Protein 2R53 (pdb70)

Radius of gyration: 20.69 Å; Cα contacts (8 Å, |Δi|>4): 463; chains: 2; bounding box: 66×48×35 Å

CATH classification: 2.10.90.10

Sequence (214 aa):
KRLKACRKHELYVSFQDLGWQDWIIAPKGYAANYCDGECSFPLNAHMNATNHAIVQTLVHLMNPEYVPKPCCAPTKLNAISVLYFDDNSNVILKKYRNMVVRACGCHKRLKACRKHELYVSFQDLGWQDWIIAPKGYAANYCDGECSFPLNAHMNATNHAIVQTLVHLMNPEYVPKPCCAPTKLNAISVLYFDDNSNVILKKYRNMVVRACGCH

B-factor: mean 64.09, std 13.89, range [38.44, 110.42]

Nearest PDB structures (foldseek):
  2r53-assembly1_A  TM=1.009E+00  e=1.152E-20  Homo sapiens
  2r52-assembly1_B  TM=9.085E-01  e=1.179E-17  Homo sapiens
  1lx5-assembly1_A-2  TM=9.107E-01  e=3.473E-16  Homo sapiens
  1m4u-assembly1_L-2  TM=8.463E-01  e=4.844E-16  Homo sapiens
  3qb4-assembly3_C  TM=9.024E-01  e=9.126E-13  Homo sapiens

GO terms:
  GO:0005125 cytokine activity (F, IDA)
  GO:0032991 protein-containing complex (C, IDA)
  GO:0030509 BMP signaling pathway (P, IDA)
  GO:0006879 intracellular iron ion homeostasis (P, IDA)
  GO:0043117 positive regulation of vascular permeability (P, IDA)
  GO:2000048 negative regulation of cell-cell adhesion mediated by cadherin (P, IDA)
  GO:1902533 positive regulation of intracellular signal transduction (P, IDA)
  GO:1903392 negative regulation of adherens junction organization (P, IDA)
  GO:0010628 positive regulation of gene expression (P, IMP)
  GO:0070700 BMP receptor binding (F, IDA)
  GO:0046982 protein heterodimerization activity (F, IDA)
  GO:0005576 extracellular region (C, IMP)
  GO:0060586 multicellular organismal-level iron ion homeostasis (P, IMP)
  GO:0001501 skeletal system development (P, TAS)
  GO:0003323 type B pancreatic cell development (P, IDA)
  GO:0045669 positive regulation of osteoblast differentiation (P, IDA)
  GO:0030501 positive regulation of bone mineralization (P, IDA)
  GO:0060348 bone development (P, IDA)
  GO:0060391 positive regulation of SMAD protein signal transduction (P, IDA)
  GO:0050679 positive regulation of epithelial cell proliferation (P, IDA)

InterPro domains:
  IPR001111 TGF-beta, propeptide [PF00688] (63-362)
  IPR001839 Transforming growth factor-beta, C-terminal [PF00019] (412-512)
  IPR001839 Transforming growth factor-beta, C-terminal [PS51362] (394-513)
  IPR001839 Transforming growth factor-beta, C-terminal [SM00204] (412-513)
  IPR015615 Transforming growth factor-beta-like [PTHR11848] (32-513)
  IPR017948 Transforming growth factor beta, conserved site [PS00250] (430-445)
  IPR029034 Cystine-knot cytokine [G3DSA:2.10.90.10] (400-513)
  IPR029034 Cystine-knot cytokine [SSF57501] (405-512)

Solvent-accessible surface area: 12880 Å² total; per-residue (Å²): 191,234,132,120,44,25,85,68,40,133,35,143,8,33,5,119,85,30,57,80,114,134,97,15,54,43,60,135,5,14,46,2,9,27,14,58,28,94,4,54,90,127,41,68,30,168,141,81,9,24,36,2,0,42,12,9,4,41,18,27,113,97,70,72,158,167,1,45,80,10,31,14,0,23,62,106,44,59,34,30,60,2,63,25,84,48,142,111,82,74,90,58,125,84,135,51,175,59,15,21,0,132,36,12,2,9,39,100,86,147,132,17,14,116,69,45,164,25,136,8,18,8,128,111,20,41,73,78,116,98,9,52,43,51,128,9,22,53,2,7,18,12,55,28,66,5,32,88,72,39,52,82,164,22,121,27,41,60,3,0,74,19,11,1,65,14,28,110,92,66,86,145,155,3,44,77,9,23,16,1,19,60,133,47,71,39,29,58,6,55,31,87,37,156,119,86,81,90,49,123,79,153,72,156,53,12,18,0,117,34,12,0,4,47

Secondary structure (DSSP, 8-state):
--SSBSEEE--EEEGGGTT-TTTEEE-SEEE--EEE-B--SS--TTTTS-HHHHHHHHHHHH-TTTSPPP-EEEEEEEEEEEEEE-TT--EEEEEEEEEEEEEEEE-/--SSBSEEE--EEEHHHHT-TTTEEE-SEEE--EEESB--SS--GGG---HHHHHHHHHHHH-TTTSPPP-EEEEEEEEEEEEEE-TTS-EEEEEEEEEEEEEEEE-

Structure (mmCIF, N/CA/C/O backbone):
data_2R53
#
_entry.id   2R53
#
_cell.length_a   99.780
_cell.length_b   99.780
_cell.length_c   86.760
_cell.angle_alpha   90.00
_cell.angle_beta   90.00
_cell.angle_gamma   120.00
#
_symmetry.space_group_name_H-M   'P 31 2 1'
#
loop_
_entity.id
_entity.type
_entity.pdbx_description
1 polymer 'Bone morphogenetic protein 6'
2 non-polymer (4S)-2-METHYL-2,4-PENTANEDIOL
3 water water
#
loop_
_atom_site.group_PDB
_atom_site.id
_atom_site.type_symbol
_atom_site.label_atom_id
_atom_site.label_alt_id
_atom_site.label_comp_id
_atom_site.label_asym_id
_atom_site.label_entity_id
_atom_site.label_seq_id
_atom_site.pdbx_PDB_ins_code
_atom_site.Cartn_x
_atom_site.Cartn_y
_atom_site.Cartn_z
_atom_site.occupancy
_atom_site.B_iso_or_equiv
_atom_site.auth_seq_id
_atom_site.auth_comp_id
_atom_site.auth_asym_id
_atom_site.auth_atom_id
_atom_site.pdbx_PDB_model_num
ATOM 1 N N . LYS A 1 10 ? 169.438 -29.019 7.338 1.00 107.77 26 LYS A N 1
ATOM 2 C CA . LYS A 1 10 ? 170.447 -29.135 6.256 1.00 107.53 26 LYS A CA 1
ATOM 3 C C . LYS A 1 10 ? 170.788 -30.614 6.069 1.00 107.14 26 LYS A C 1
ATOM 4 O O . LYS A 1 10 ? 170.698 -31.415 7.002 1.00 107.89 26 LYS A O 1
ATOM 10 N N . ARG A 1 11 ? 171.167 -30.976 4.853 1.00 105.80 27 ARG A N 1
ATOM 11 C CA . ARG A 1 11 ? 171.418 -32.372 4.528 1.00 103.99 27 ARG A CA 1
ATOM 12 C C . ARG A 1 11 ? 172.636 -33.064 5.134 1.00 101.94 27 ARG A C 1
ATOM 13 O O . ARG A 1 11 ? 172.516 -34.088 5.817 1.00 102.07 27 ARG A O 1
ATOM 21 N N . LEU A 1 12 ? 173.815 -32.511 4.889 1.00 99.21 28 LEU A N 1
ATOM 22 C CA . LEU A 1 12 ? 175.026 -33.170 5.360 1.00 95.81 28 LEU A CA 1
ATOM 23 C C . LEU A 1 12 ? 175.776 -32.518 6.540 1.00 92.83 28 LEU A C 1
ATOM 24 O O . LEU A 1 12 ? 176.885 -32.932 6.888 1.00 92.93 28 LEU A O 1
ATOM 29 N N . LYS A 1 13 ? 175.146 -31.538 7.183 1.00 88.77 29 LYS A N 1
ATOM 30 C CA . LYS A 1 13 ? 175.737 -30.827 8.319 1.00 83.77 29 LYS A CA 1
ATOM 31 C C . LYS A 1 13 ? 175.127 -31.356 9.617 1.00 79.70 29 LYS A C 1
ATOM 32 O O . LYS A 1 13 ? 175.509 -30.977 10.733 1.00 78.01 29 LYS A O 1
ATOM 38 N N . ALA A 1 14 ? 174.157 -32.238 9.431 1.00 75.44 30 ALA A N 1
ATOM 39 C CA . ALA A 1 14 ? 173.457 -32.848 10.527 1.00 71.94 30 ALA A CA 1
ATOM 40 C C . ALA A 1 14 ? 174.233 -34.081 10.920 1.00 68.91 30 ALA A C 1
ATOM 41 O O . ALA A 1 14 ? 175.149 -34.511 10.220 1.00 68.77 30 ALA A O 1
ATOM 43 N N . CYS A 1 15 ? 173.842 -34.623 12.063 1.00 65.32 31 CYS A N 1
ATOM 44 C CA . CYS A 1 15 ? 174.430 -35.813 12.656 1.00 62.52 31 CYS A CA 1
ATOM 45 C C . CYS A 1 15 ? 174.509 -36.970 11.673 1.00 62.33 31 CYS A C 1
ATOM 46 O O . CYS A 1 15 ? 173.487 -37.482 11.216 1.00 62.66 31 CYS A O 1
ATOM 49 N N . ARG A 1 16 ? 175.730 -37.392 11.354 1.00 61.83 32 ARG A N 1
ATOM 50 C CA . ARG A 1 16 ? 175.926 -38.510 10.431 1.00 60.58 32 ARG A CA 1
ATOM 51 C C . ARG A 1 16 ? 177.274 -39.184 10.657 1.00 59.05 32 ARG A C 1
ATOM 52 O O . ARG A 1 16 ? 178.117 -38.687 11.405 1.00 55.60 32 ARG A O 1
ATOM 60 N N . LYS A 1 17 ? 177.456 -40.319 9.992 1.00 59.45 33 LYS A N 1
ATOM 61 C CA . LYS A 1 17 ? 178.691 -41.087 10.058 1.00 61.40 33 LYS A CA 1
ATOM 62 C C . LYS A 1 17 ? 179.724 -40.464 9.125 1.00 61.67 33 LYS A C 1
ATOM 63 O O . LYS A 1 17 ? 179.383 -40.027 8.026 1.00 62.75 33 LYS A O 1
ATOM 69 N N . HIS A 1 18 ? 180.975 -40.414 9.575 1.00 61.88 34 HIS A N 1
ATOM 70 C CA . HIS A 1 18 ? 182.086 -39.881 8.780 1.00 61.55 34 HIS A CA 1
ATOM 71 C C . HIS A 1 18 ? 183.163 -40.963 8.664 1.00 61.64 34 HIS A C 1
ATOM 72 O O . HIS A 1 18 ? 183.358 -41.756 9.588 1.00 58.64 34 HIS A O 1
ATOM 79 N N . GLU A 1 19 ? 183.868 -40.976 7.536 1.00 62.85 35 GLU A N 1
ATOM 80 C CA . GLU A 1 19 ? 184.922 -41.958 7.274 1.00 63.65 35 GLU A CA 1
ATOM 81 C C . GLU A 1 19 ? 186.199 -41.669 8.054 1.00 61.33 35 GLU A C 1
ATOM 82 O O . GLU A 1 19 ? 186.640 -40.526 8.135 1.00 61.52 35 GLU A O 1
ATOM 88 N N . LEU A 1 20 ? 186.792 -42.713 8.621 1.00 59.74 36 LEU A N 1
ATOM 89 C CA . LEU A 1 20 ? 188.044 -42.581 9.360 1.00 57.07 36 LEU A CA 1
ATOM 90 C C . LEU A 1 20 ? 188.780 -43.916 9.390 1.00 56.42 36 LEU A C 1
ATOM 91 O O . LEU A 1 20 ? 188.273 -44.902 9.928 1.00 52.52 36 LEU A O 1
ATOM 96 N N . TYR A 1 21 ? 189.985 -43.932 8.825 1.00 54.78 37 TYR A N 1
ATOM 97 C CA . TYR A 1 21 ? 190.804 -45.142 8.765 1.00 53.69 37 TYR A CA 1
ATOM 98 C C . TYR A 1 21 ? 191.875 -45.093 9.851 1.00 53.07 37 TYR A C 1
ATOM 99 O O . TYR A 1 21 ? 192.536 -44.069 10.041 1.00 52.84 37 TYR A O 1
ATOM 108 N N . VAL A 1 22 ? 192.044 -46.199 10.563 1.00 50.86 38 VAL A N 1
ATOM 109 C CA . VAL A 1 22 ? 193.029 -46.276 11.637 1.00 51.40 38 VAL A CA 1
ATOM 110 C C . VAL A 1 22 ? 194.046 -47.367 11.347 1.00 51.49 38 VAL A C 1
ATOM 111 O O . VAL A 1 22 ? 193.678 -48.495 11.035 1.00 49.77 38 VAL A O 1
ATOM 115 N N . SER A 1 23 ? 195.326 -47.029 11.459 1.00 52.33 39 SER A N 1
ATOM 116 C CA . SER A 1 23 ? 196.390 -47.999 11.223 1.00 53.36 39 SER A CA 1
ATOM 117 C C . SER A 1 23 ? 196.857 -48.579 12.548 1.00 52.65 39 SER A C 1
ATOM 118 O O . SER A 1 23 ? 197.105 -47.841 13.493 1.00 52.14 39 SER A O 1
ATOM 121 N N . PHE A 1 24 ? 196.987 -49.897 12.618 1.00 53.74 40 PHE A N 1
ATOM 122 C CA . PHE A 1 24 ? 197.424 -50.530 13.849 1.00 54.37 40 PHE A CA 1
ATOM 123 C C . PHE A 1 24 ? 198.795 -50.065 14.287 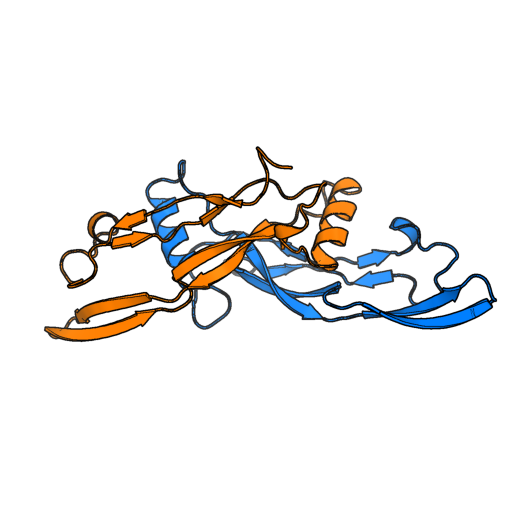1.00 57.40 40 PHE A C 1
ATOM 124 O O . PHE A 1 24 ? 199.113 -50.088 15.476 1.00 55.95 40 PHE A O 1
ATOM 132 N N . GLN A 1 25 ? 199.606 -49.621 13.334 1.00 59.51 41 GLN A N 1
ATOM 133 C CA . GLN A 1 25 ? 200.943 -49.166 13.669 1.00 64.61 41 GLN A CA 1
ATOM 134 C C . GLN A 1 25 ? 200.866 -47.929 14.558 1.00 66.16 41 GLN A C 1
ATOM 135 O O . GLN A 1 25 ? 201.717 -47.723 15.420 1.00 66.36 41 GLN A O 1
ATOM 141 N N . ASP A 1 26 ? 199.844 -47.106 14.353 1.00 68.97 42 ASP A N 1
ATOM 142 C CA . ASP A 1 26 ? 199.694 -45.907 15.163 1.00 71.22 42 ASP A CA 1
ATOM 143 C C . ASP A 1 26 ? 199.178 -46.239 16.556 1.00 72.46 42 ASP A C 1
ATOM 144 O O . ASP A 1 26 ? 199.195 -45.391 17.444 1.00 73.20 42 ASP A O 1
ATOM 149 N N . LEU A 1 27 ? 198.735 -47.481 16.743 1.00 73.78 43 LEU A N 1
ATOM 150 C CA . LEU A 1 27 ? 198.245 -47.949 18.039 1.00 74.78 43 LEU A CA 1
ATOM 151 C C . LEU A 1 27 ? 199.329 -48.744 18.768 1.00 75.79 43 LEU A C 1
ATOM 152 O O . LEU A 1 27 ? 199.308 -48.859 19.993 1.00 76.89 43 LEU A O 1
ATOM 157 N N . GLY A 1 28 ? 200.272 -49.293 18.010 1.00 76.30 44 GLY A N 1
ATOM 158 C CA . GLY A 1 28 ? 201.334 -50.070 18.617 1.00 77.72 44 GLY A CA 1
ATOM 159 C C . GLY A 1 28 ? 201.239 -51.570 18.379 1.00 79.73 44 GLY A C 1
ATOM 160 O O . GLY A 1 28 ? 201.790 -52.338 19.160 1.00 79.42 44 GLY A O 1
ATOM 161 N N . TRP A 1 29 ? 200.546 -51.992 17.318 1.00 81.45 45 TRP A N 1
ATOM 162 C CA . TRP A 1 29 ? 200.406 -53.420 16.982 1.00 84.03 45 TRP A CA 1
ATOM 163 C C . TRP A 1 29 ? 201.417 -53.766 15.902 1.00 85.74 45 TRP A C 1
ATOM 164 O O . TRP A 1 29 ? 201.208 -54.697 15.122 1.00 86.51 45 TRP A O 1
ATOM 175 N N . GLN A 1 30 ? 202.479 -52.982 15.840 1.00 88.25 46 GLN A N 1
ATOM 176 C CA . GLN A 1 30 ? 203.544 -53.103 14.853 1.00 90.10 46 GLN A CA 1
ATOM 177 C C . GLN A 1 30 ? 204.184 -54.465 14.550 1.00 90.44 46 GLN A C 1
ATOM 178 O O . GLN A 1 30 ? 204.477 -54.759 13.390 1.00 90.65 46 GLN A O 1
ATOM 184 N N . ASP A 1 31 ? 204.431 -55.286 15.568 1.00 90.36 47 ASP A N 1
ATOM 185 C CA . ASP A 1 31 ? 205.081 -56.578 15.324 1.00 90.65 47 ASP A CA 1
ATOM 186 C C . ASP A 1 31 ? 204.266 -57.833 15.643 1.00 89.47 47 ASP A C 1
ATOM 187 O O . ASP A 1 31 ? 204.657 -58.932 15.252 1.00 90.90 47 ASP A O 1
ATOM 192 N N . TRP A 1 32 ? 203.143 -57.691 16.339 1.00 87.03 48 TRP A N 1
ATOM 193 C CA . TRP A 1 32 ? 202.348 -58.865 16.680 1.00 83.70 48 TRP A CA 1
ATOM 194 C C . TRP A 1 32 ? 201.176 -59.117 15.719 1.00 79.11 48 TRP A C 1
ATOM 195 O O . TRP A 1 32 ? 200.588 -60.196 15.730 1.00 78.74 48 TRP A O 1
ATOM 206 N N . ILE A 1 33 ? 200.854 -58.134 14.881 1.00 73.93 49 ILE A N 1
ATOM 207 C CA . ILE A 1 33 ? 199.741 -58.264 13.941 1.00 68.49 49 ILE A CA 1
ATOM 208 C C . ILE A 1 33 ? 200.162 -58.810 12.586 1.00 66.55 49 ILE A C 1
ATOM 209 O O . ILE A 1 33 ? 201.174 -58.387 12.021 1.00 64.99 49 ILE A O 1
ATOM 214 N N . ILE A 1 34 ? 199.378 -59.749 12.059 1.00 63.34 50 ILE A N 1
ATOM 215 C CA . ILE A 1 34 ? 199.667 -60.324 10.750 1.00 59.65 50 ILE A CA 1
ATOM 216 C C . ILE A 1 34 ? 198.813 -59.628 9.695 1.00 57.78 50 ILE A C 1
ATOM 217 O O . ILE A 1 34 ? 199.317 -59.198 8.662 1.00 58.73 50 ILE A O 1
ATOM 222 N N . ALA A 1 35 ? 197.521 -59.497 9.969 1.00 57.83 51 ALA A N 1
ATOM 223 C CA . ALA A 1 35 ? 196.606 -58.829 9.045 1.00 57.19 51 ALA A CA 1
ATOM 224 C C . ALA A 1 35 ? 195.217 -58.696 9.667 1.00 56.85 51 ALA A C 1
ATOM 225 O O . ALA A 1 35 ? 194.810 -59.540 10.460 1.00 57.60 51 ALA A O 1
ATOM 227 N N . PRO A 1 36 ? 194.479 -57.624 9.328 1.00 57.02 52 PRO A N 1
ATOM 228 C CA . PRO A 1 36 ? 194.913 -56.569 8.405 1.00 55.57 52 PRO A CA 1
ATOM 229 C C . PRO A 1 36 ? 195.895 -55.617 9.086 1.00 54.89 52 PRO A C 1
ATOM 230 O O . PRO A 1 36 ? 196.276 -55.835 10.239 1.00 53.73 52 PRO A O 1
ATOM 234 N N . LYS A 1 37 ? 196.313 -54.574 8.373 1.00 53.70 53 LYS A N 1
ATOM 235 C CA . LYS A 1 37 ? 197.261 -53.602 8.922 1.00 52.75 53 LYS A CA 1
ATOM 236 C C . LYS A 1 37 ? 196.542 -52.377 9.487 1.00 51.09 53 LYS A C 1
ATOM 237 O O . LYS A 1 37 ? 197.166 -51.514 10.107 1.00 48.96 53 LYS A O 1
ATOM 243 N N . GLY A 1 38 ? 195.239 -52.309 9.241 1.00 50.87 54 GLY A N 1
ATOM 244 C CA . GLY A 1 38 ? 194.417 -51.209 9.726 1.00 53.71 54 GLY A CA 1
ATOM 245 C C . GLY A 1 38 ? 192.949 -51.485 9.431 1.00 55.01 54 GLY A C 1
ATOM 246 O O . GLY A 1 38 ? 192.628 -52.538 8.874 1.00 55.50 54 GLY A O 1
ATOM 247 N N . TYR A 1 39 ? 192.059 -50.561 9.803 1.00 54.57 55 TYR A N 1
ATOM 248 C CA . TYR A 1 39 ? 190.613 -50.720 9.557 1.00 53.45 55 TYR A CA 1
ATOM 249 C C . TYR A 1 39 ? 189.882 -49.380 9.599 1.00 53.49 55 TYR A C 1
ATOM 250 O O . TYR A 1 39 ? 190.372 -48.407 10.177 1.00 52.58 55 TYR A O 1
ATOM 259 N N . ALA A 1 40 ? 188.704 -49.347 8.985 1.00 52.94 56 ALA A N 1
ATOM 260 C CA . ALA A 1 40 ? 187.875 -48.151 8.941 1.00 54.17 56 ALA A CA 1
ATOM 261 C C . ALA A 1 40 ? 186.998 -48.076 10.196 1.00 53.72 56 ALA A C 1
ATOM 262 O O . ALA A 1 40 ? 185.899 -48.634 10.230 1.00 53.83 56 ALA A O 1
ATOM 264 N N . ALA A 1 41 ? 187.491 -47.402 11.228 1.00 52.09 57 ALA A N 1
ATOM 265 C CA . ALA A 1 41 ? 186.732 -47.260 12.463 1.00 53.35 57 ALA A CA 1
ATOM 266 C C . ALA A 1 41 ? 185.549 -46.299 12.301 1.00 53.26 57 ALA A C 1
ATOM 267 O O . ALA A 1 41 ? 184.470 -46.553 12.832 1.00 54.63 57 ALA A O 1
ATOM 269 N N . ASN A 1 42 ? 185.761 -45.210 11.563 1.00 51.86 58 ASN A N 1
ATOM 270 C CA . ASN A 1 42 ? 184.743 -44.175 11.338 1.00 51.79 58 ASN A CA 1
ATOM 271 C C . ASN A 1 42 ? 184.426 -43.399 12.626 1.00 50.65 58 ASN A C 1
ATOM 272 O O . ASN A 1 42 ? 185.076 -43.599 13.656 1.00 48.54 58 ASN A O 1
ATOM 277 N N . TYR A 1 43 ? 183.442 -42.504 12.562 1.00 50.72 59 TYR A N 1
ATOM 278 C CA . TYR A 1 43 ? 183.040 -41.722 13.734 1.00 51.48 59 TYR A CA 1
ATOM 279 C C . TYR A 1 43 ? 181.799 -40.868 13.464 1.00 52.58 59 TYR A C 1
ATOM 280 O O . TYR A 1 43 ? 181.473 -40.582 12.313 1.00 52.82 59 TYR A O 1
ATOM 289 N N . CYS A 1 44 ? 181.110 -40.480 14.533 1.00 50.76 60 CYS A N 1
ATOM 290 C CA . CYS A 1 44 ? 179.904 -39.662 14.434 1.00 50.48 60 CYS A CA 1
ATOM 291 C C . CYS A 1 44 ? 180.213 -38.207 14.723 1.00 49.93 60 CYS A C 1
ATOM 292 O O . CYS A 1 44 ? 180.995 -37.904 15.624 1.00 47.42 60 CYS A O 1
ATOM 295 N N . ASP A 1 45 ? 179.594 -37.309 13.960 1.00 49.96 61 ASP A N 1
ATOM 296 C CA . ASP A 1 45 ? 179.789 -35.879 14.153 1.00 51.21 61 ASP A CA 1
ATOM 297 C C . ASP A 1 45 ? 178.666 -35.108 13.457 1.00 52.19 61 ASP A C 1
ATOM 298 O O . ASP A 1 45 ? 178.018 -35.627 12.550 1.00 51.46 61 ASP A O 1
ATOM 303 N N . GLY A 1 46 ? 178.433 -33.874 13.890 1.00 53.65 62 GLY A N 1
ATOM 304 C CA . GLY A 1 46 ? 177.373 -33.071 13.299 1.00 57.50 62 GLY A CA 1
ATOM 305 C C . GLY A 1 46 ? 176.407 -32.548 14.351 1.00 58.39 62 GLY A C 1
ATOM 306 O O . GLY A 1 46 ? 176.257 -33.145 15.415 1.00 57.59 62 GLY A O 1
ATOM 307 N N . GLU A 1 47 ? 175.739 -31.435 14.061 1.00 60.31 63 GLU A N 1
ATOM 308 C CA . GLU A 1 47 ? 174.803 -30.845 15.022 1.00 61.15 63 GLU A CA 1
ATOM 309 C C . GLU A 1 47 ? 173.482 -31.589 15.165 1.00 57.13 63 GLU A C 1
ATOM 310 O O . GLU A 1 47 ? 172.984 -32.191 14.219 1.00 54.48 63 GLU A O 1
ATOM 316 N N . CYS A 1 48 ? 172.933 -31.544 16.373 1.00 55.82 64 CYS A N 1
ATOM 317 C CA . CYS A 1 48 ? 171.662 -32.178 16.682 1.00 55.61 64 CYS A CA 1
ATOM 318 C C . CYS A 1 48 ? 170.625 -31.092 16.940 1.00 56.13 64 CYS A C 1
ATOM 319 O O . CYS A 1 48 ? 170.730 -30.338 17.907 1.00 56.23 64 CYS A O 1
ATOM 322 N N . SER A 1 49 ? 169.633 -31.005 16.062 1.00 54.65 65 SER A N 1
ATOM 323 C CA . SER A 1 49 ? 168.590 -30.002 16.207 1.00 52.30 65 SER A CA 1
ATOM 324 C C . SER A 1 49 ? 167.448 -30.356 15.276 1.00 50.72 65 SER A C 1
ATOM 325 O O . SER A 1 49 ? 167.587 -31.231 14.416 1.00 48.23 65 SER A O 1
ATOM 328 N N . PHE A 1 50 ? 166.314 -29.684 15.443 1.00 47.90 66 PHE A N 1
ATOM 329 C CA . PHE A 1 50 ? 165.170 -29.965 14.596 1.00 47.31 66 PHE A CA 1
ATOM 330 C C . PHE A 1 50 ? 165.604 -29.722 13.162 1.00 48.39 66 PHE A C 1
ATOM 331 O O . PHE A 1 50 ? 166.400 -28.828 12.904 1.00 47.61 66 PHE A O 1
ATOM 339 N N . PRO A 1 51 ? 165.077 -30.507 12.207 1.00 49.90 67 PRO A N 1
ATOM 340 C CA . PRO A 1 51 ? 164.106 -31.598 12.379 1.00 51.05 67 PRO A CA 1
ATOM 341 C C . PRO A 1 51 ? 164.673 -32.917 12.934 1.00 51.48 67 PRO A C 1
ATOM 342 O O . PRO A 1 51 ? 165.781 -33.325 12.577 1.00 51.51 67 PRO A O 1
ATOM 346 N N . LEU A 1 52 ? 163.889 -33.571 13.798 1.00 51.01 68 LEU A N 1
ATOM 347 C CA . LEU A 1 52 ? 164.257 -34.840 14.445 1.00 50.42 68 LEU A CA 1
ATOM 348 C C . LEU A 1 52 ? 163.131 -35.866 14.308 1.00 51.57 68 LEU A C 1
ATOM 349 O O . LEU A 1 52 ? 161.959 -35.492 14.219 1.00 51.58 68 LEU A O 1
ATOM 354 N N . ASN A 1 53 ? 163.483 -37.152 14.301 1.00 52.07 69 ASN A N 1
ATOM 355 C CA . ASN A 1 53 ? 162.490 -38.230 14.178 1.00 54.88 69 ASN A CA 1
ATOM 356 C C . ASN A 1 53 ? 162.785 -39.325 15.205 1.00 55.14 69 ASN A C 1
ATOM 357 O O . ASN A 1 53 ? 163.785 -40.031 15.093 1.00 54.79 69 ASN A O 1
ATOM 362 N N . ALA A 1 54 ? 161.906 -39.474 16.191 1.00 57.11 70 ALA A N 1
ATOM 363 C CA . ALA A 1 54 ? 162.090 -40.471 17.239 1.00 60.64 70 ALA A CA 1
ATOM 364 C C . ALA A 1 54 ? 161.913 -41.897 16.740 1.00 63.71 70 ALA A C 1
ATOM 365 O O . ALA A 1 54 ? 162.424 -42.843 17.344 1.00 62.70 70 ALA A O 1
ATOM 367 N N . HIS A 1 55 ? 161.206 -42.057 15.629 1.00 67.56 71 HIS A N 1
ATOM 368 C CA . HIS A 1 55 ? 160.967 -43.392 15.110 1.00 72.50 71 HIS A CA 1
ATOM 369 C C . HIS A 1 55 ? 162.095 -43.907 14.222 1.00 73.14 71 HIS A C 1
ATOM 370 O O . HIS A 1 55 ? 162.141 -45.082 13.874 1.00 73.21 71 HIS A O 1
ATOM 377 N N . MET A 1 56 ? 163.014 -43.008 13.883 1.00 73.38 72 MET A N 1
ATOM 378 C CA . MET A 1 56 ? 164.195 -43.328 13.080 1.00 73.58 72 MET A CA 1
ATOM 379 C C . MET A 1 56 ? 165.301 -42.971 14.087 1.00 71.84 72 MET A C 1
ATOM 380 O O . MET A 1 56 ? 165.046 -42.998 15.281 1.00 73.60 72 MET A O 1
ATOM 385 N N . ASN A 1 57 ? 166.485 -42.592 13.632 1.00 69.44 73 ASN A N 1
ATOM 386 C CA . ASN A 1 57 ? 167.610 -42.251 14.515 1.00 68.00 73 ASN A CA 1
ATOM 387 C C . ASN A 1 57 ? 167.658 -41.421 15.812 1.00 65.15 73 ASN A C 1
ATOM 388 O O . ASN A 1 57 ? 168.675 -41.478 16.524 1.00 65.28 73 ASN A O 1
ATOM 393 N N . ALA A 1 58 ? 166.624 -40.637 16.114 1.00 58.87 74 ALA A N 1
ATOM 394 C CA . ALA A 1 58 ? 166.623 -39.849 17.347 1.00 53.51 74 ALA A CA 1
ATOM 395 C C . ALA A 1 58 ? 165.773 -40.559 18.406 1.00 52.54 74 ALA A C 1
ATOM 396 O O . ALA A 1 58 ? 165.140 -41.566 18.119 1.00 52.90 74 ALA A O 1
ATOM 398 N N . THR A 1 59 ? 165.779 -40.056 19.637 1.00 48.83 75 THR A N 1
ATOM 399 C CA . THR A 1 59 ? 164.952 -40.642 20.700 1.00 47.37 75 THR A CA 1
ATOM 400 C C . THR A 1 59 ? 164.002 -39.563 21.236 1.00 45.98 75 THR A C 1
ATOM 401 O O . THR A 1 59 ? 164.215 -38.374 20.983 1.00 43.70 75 THR A O 1
ATOM 405 N N . ASN A 1 60 ? 162.962 -39.977 21.963 1.00 44.17 76 ASN A N 1
ATOM 406 C CA . ASN A 1 60 ? 162.021 -39.024 22.545 1.00 44.02 76 ASN A CA 1
ATOM 407 C C . ASN A 1 60 ? 162.773 -38.091 23.482 1.00 43.97 76 ASN A C 1
ATOM 408 O O . ASN A 1 60 ? 162.529 -36.887 23.513 1.00 43.34 76 ASN A O 1
ATOM 413 N N . HIS A 1 61 ? 163.701 -38.654 24.250 1.00 41.34 77 HIS A N 1
ATOM 414 C CA . HIS A 1 61 ? 164.465 -37.853 25.184 1.00 40.58 77 HIS A CA 1
ATOM 415 C C . HIS A 1 61 ? 165.236 -36.745 24.473 1.00 41.22 77 HIS A C 1
ATOM 416 O O . HIS A 1 61 ? 165.294 -35.608 24.952 1.00 41.80 77 HIS A O 1
ATOM 423 N N . ALA A 1 62 ? 165.830 -37.056 23.328 1.00 39.12 78 ALA A N 1
ATOM 424 C CA . ALA A 1 62 ? 166.590 -36.027 22.622 1.00 41.80 78 ALA A CA 1
ATOM 425 C C . ALA A 1 62 ? 165.699 -34.855 22.151 1.00 42.03 78 ALA A C 1
ATOM 426 O O . ALA A 1 62 ? 166.140 -33.700 22.105 1.00 42.03 78 ALA A O 1
ATOM 428 N N . ILE A 1 63 ? 164.451 -35.156 21.799 1.00 42.07 79 ILE A N 1
ATOM 429 C CA . ILE A 1 63 ? 163.516 -34.121 21.356 1.00 41.65 79 ILE A CA 1
ATOM 430 C C . ILE A 1 63 ? 163.211 -33.231 22.557 1.00 41.27 79 ILE A C 1
ATOM 431 O O . ILE A 1 63 ? 163.334 -32.016 22.482 1.00 41.81 79 ILE A O 1
ATOM 436 N N . VAL A 1 64 ? 162.859 -33.827 23.687 1.00 41.73 80 VAL A N 1
ATOM 437 C CA . VAL A 1 64 ? 162.580 -33.013 24.850 1.00 43.02 80 VAL A CA 1
ATOM 438 C C . VAL A 1 64 ? 163.802 -32.191 25.260 1.00 44.85 80 VAL A C 1
ATOM 439 O O . VAL A 1 64 ? 163.669 -31.004 25.567 1.00 44.69 80 VAL A O 1
ATOM 443 N N . GLN A 1 65 ? 164.993 -32.792 25.236 1.00 43.05 81 GLN A N 1
ATOM 444 C CA . GLN A 1 65 ? 166.193 -32.047 25.611 1.00 41.78 81 GLN A CA 1
ATOM 445 C C . GLN A 1 65 ? 166.447 -30.865 24.676 1.00 40.89 81 GLN A C 1
ATOM 446 O O . GLN A 1 65 ? 166.844 -29.790 25.117 1.00 42.51 81 GLN A O 1
ATOM 452 N N . THR A 1 66 ? 166.231 -31.058 23.382 1.00 40.47 82 THR A N 1
ATOM 453 C CA . THR A 1 66 ? 166.436 -29.985 22.419 1.00 43.03 82 THR A CA 1
ATOM 454 C C . THR A 1 66 ? 165.550 -28.758 22.735 1.00 47.72 82 THR A C 1
ATOM 455 O O . THR A 1 66 ? 166.003 -27.609 22.674 1.00 47.08 82 THR A O 1
ATOM 459 N N . LEU A 1 67 ? 164.295 -29.012 23.095 1.00 48.29 83 LEU A N 1
ATOM 460 C CA . LEU A 1 67 ? 163.345 -27.945 23.412 1.00 51.85 83 LEU A CA 1
ATOM 461 C C . LEU A 1 67 ? 163.737 -27.208 24.681 1.00 53.62 83 LEU A C 1
ATOM 462 O O . LEU A 1 67 ? 163.609 -25.991 24.757 1.00 54.25 83 LEU A O 1
ATOM 467 N N . VAL A 1 68 ? 164.204 -27.943 25.684 1.00 53.85 84 VAL A N 1
ATOM 468 C CA . VAL A 1 68 ? 164.611 -27.303 26.926 1.00 54.81 84 VAL A CA 1
ATOM 469 C C . VAL A 1 68 ? 165.862 -26.469 26.702 1.00 56.19 84 VAL A C 1
ATOM 470 O O . VAL A 1 68 ? 166.029 -25.418 27.315 1.00 57.60 84 VAL A O 1
ATOM 474 N N . HIS A 1 69 ? 166.739 -26.935 25.818 1.00 55.85 85 HIS A N 1
ATOM 475 C CA . HIS A 1 69 ? 167.967 -26.213 25.514 1.00 55.79 85 HIS A CA 1
ATOM 476 C C . HIS A 1 69 ? 167.638 -24.872 24.861 1.00 57.84 85 HIS A C 1
ATOM 477 O O . HIS A 1 69 ? 168.254 -23.854 25.169 1.00 56.25 85 HIS A O 1
ATOM 484 N N . LEU A 1 70 ? 166.676 -24.891 23.942 1.00 59.56 86 LEU A N 1
ATOM 485 C CA . LEU A 1 70 ? 166.252 -23.688 23.231 1.00 63.11 86 LEU A CA 1
ATOM 486 C C . LEU A 1 70 ? 165.694 -22.612 24.164 1.00 64.83 86 LEU A C 1
ATOM 487 O O . LEU A 1 70 ? 165.706 -21.433 23.826 1.00 65.47 86 LEU A O 1
ATOM 492 N N . MET A 1 71 ? 165.213 -23.027 25.333 1.00 67.20 87 MET A N 1
ATOM 493 C CA . MET A 1 71 ? 164.647 -22.106 26.314 1.00 71.17 87 MET A CA 1
ATOM 494 C C . MET A 1 71 ? 165.641 -21.651 27.379 1.00 72.69 87 MET A C 1
ATOM 495 O O . MET A 1 71 ? 165.496 -20.569 27.941 1.00 73.35 87 MET A O 1
ATOM 500 N N . ASN A 1 72 ? 166.637 -22.486 27.664 1.00 74.48 88 ASN A N 1
ATOM 501 C CA . ASN A 1 72 ? 167.667 -22.176 28.656 1.00 76.51 88 ASN A CA 1
ATOM 502 C C . ASN A 1 72 ? 168.968 -22.750 28.116 1.00 77.01 88 ASN A C 1
ATOM 503 O O . ASN A 1 72 ? 169.542 -23.664 28.703 1.00 75.27 88 ASN A O 1
ATOM 508 N N . PRO A 1 73 ? 169.449 -22.213 26.987 1.00 78.36 89 PRO A N 1
ATOM 509 C CA . PRO A 1 73 ? 170.682 -22.662 26.336 1.00 79.79 89 PRO A CA 1
ATOM 510 C C . PRO A 1 73 ? 171.955 -22.623 27.172 1.00 81.78 89 PRO A C 1
ATOM 511 O O . PRO A 1 73 ? 172.968 -23.201 26.782 1.00 82.51 89 PRO A O 1
ATOM 515 N N . GLU A 1 74 ? 171.907 -21.956 28.320 1.00 83.63 90 GLU A N 1
ATOM 516 C CA . GLU A 1 74 ? 173.083 -21.855 29.178 1.00 85.34 90 GLU A CA 1
ATOM 517 C C . GLU A 1 74 ? 173.026 -22.874 30.305 1.00 85.16 90 GLU A C 1
ATOM 518 O O . GLU A 1 74 ? 174.005 -23.067 31.027 1.00 85.93 90 GLU A O 1
ATOM 524 N N . TYR A 1 75 ? 171.875 -23.522 30.453 1.00 84.04 91 TYR A N 1
ATOM 525 C CA . TYR A 1 75 ? 171.684 -24.506 31.508 1.00 82.46 91 TYR A CA 1
ATOM 526 C C . TYR A 1 75 ? 171.727 -25.936 30.975 1.00 78.84 91 TYR A C 1
ATOM 527 O O . TYR A 1 75 ? 172.301 -26.822 31.611 1.00 78.36 91 TYR A O 1
ATOM 536 N N . VAL A 1 76 ? 171.114 -26.158 29.814 1.00 72.68 92 VAL A N 1
ATOM 537 C CA . VAL A 1 76 ? 171.083 -27.487 29.219 1.00 66.51 92 VAL A CA 1
ATOM 538 C C . VAL A 1 76 ? 171.644 -27.496 27.801 1.00 63.09 92 VAL A C 1
ATOM 539 O O . VAL A 1 76 ? 171.205 -26.738 26.937 1.00 63.34 92 VAL A O 1
ATOM 543 N N . PRO A 1 77 ? 172.631 -28.363 27.544 1.00 59.31 93 PRO A N 1
ATOM 544 C CA . PRO A 1 77 ? 173.235 -28.453 26.218 1.00 57.12 93 PRO A CA 1
ATOM 545 C C . PRO A 1 77 ? 172.389 -29.272 25.259 1.00 55.22 93 PRO A C 1
ATOM 546 O O . PRO A 1 77 ? 171.474 -29.987 25.671 1.00 54.38 93 PRO A O 1
ATOM 550 N N . LYS A 1 78 ? 172.720 -29.170 23.979 1.00 54.04 94 LYS A N 1
ATOM 551 C CA . LYS A 1 78 ? 172.043 -29.934 22.942 1.00 54.81 94 LYS A CA 1
ATOM 552 C C . LYS A 1 78 ? 172.415 -31.399 23.131 1.00 51.96 94 LYS A C 1
ATOM 553 O O . LYS A 1 78 ? 173.433 -31.706 23.747 1.00 52.83 94 LYS A O 1
ATOM 559 N N . PRO A 1 79 ? 171.598 -32.320 22.595 1.00 51.81 95 PRO A N 1
ATOM 560 C CA . PRO A 1 79 ? 171.874 -33.760 22.698 1.00 51.16 95 PRO A CA 1
ATOM 561 C C . PRO A 1 79 ? 173.103 -33.985 21.811 1.00 51.32 95 PRO A C 1
ATOM 562 O O . PRO A 1 79 ? 173.483 -33.094 21.052 1.00 49.00 95 PRO A O 1
ATOM 566 N N . CYS A 1 80 ? 173.743 -35.144 21.878 1.00 52.86 96 CYS A N 1
ATOM 567 C CA . CYS A 1 80 ? 174.892 -35.314 21.002 1.00 53.15 96 CYS A CA 1
ATOM 568 C C . CYS A 1 80 ? 174.792 -36.448 19.999 1.00 48.93 96 CYS A C 1
ATOM 569 O O . CYS A 1 80 ? 174.000 -37.375 20.154 1.00 45.14 96 CYS A O 1
ATOM 572 N N . CYS A 1 81 ? 175.578 -36.328 18.939 1.00 46.21 97 CYS A N 1
ATOM 573 C CA . CYS A 1 81 ? 175.598 -37.293 17.856 1.00 47.30 97 CYS A CA 1
ATOM 574 C C . CYS A 1 81 ? 176.416 -38.534 18.256 1.00 46.77 97 CYS A C 1
ATOM 575 O O . CYS A 1 81 ? 177.616 -38.439 18.538 1.00 45.57 97 CYS A O 1
ATOM 578 N N . ALA A 1 82 ? 175.764 -39.693 18.287 1.00 44.45 98 ALA A N 1
ATOM 579 C CA . ALA A 1 82 ? 176.442 -40.916 18.697 1.00 45.46 98 ALA A CA 1
ATOM 580 C C . ALA A 1 82 ? 176.014 -42.136 17.896 1.00 45.49 98 ALA A C 1
ATOM 581 O O . ALA A 1 82 ? 174.997 -42.121 17.219 1.00 45.07 98 ALA A O 1
ATOM 583 N N . PRO A 1 83 ? 176.785 -43.230 17.984 1.00 46.55 99 PRO A N 1
ATOM 584 C CA . PRO A 1 83 ? 176.463 -44.448 17.244 1.00 47.44 99 PRO A CA 1
ATOM 585 C C . PRO A 1 83 ? 175.158 -45.126 17.622 1.00 48.76 99 PRO A C 1
ATOM 586 O O . PRO A 1 83 ? 174.811 -45.211 18.798 1.00 48.75 99 PRO A O 1
ATOM 590 N N . THR A 1 84 ? 174.445 -45.603 16.609 1.00 49.81 100 THR A N 1
ATOM 591 C CA . THR A 1 84 ? 173.213 -46.353 16.809 1.00 54.91 100 THR A CA 1
ATOM 592 C C . THR A 1 84 ? 173.513 -47.786 16.350 1.00 57.64 100 THR A C 1
ATOM 593 O O . THR A 1 84 ? 172.781 -48.721 16.690 1.00 60.21 100 THR A O 1
ATOM 597 N N . LYS A 1 85 ? 174.591 -47.957 15.580 1.00 57.46 101 LYS A N 1
ATOM 598 C CA . LYS A 1 85 ? 174.988 -49.288 15.090 1.00 59.38 101 LYS A CA 1
ATOM 599 C C . LYS A 1 85 ? 176.504 -49.466 14.946 1.00 59.46 101 LYS A C 1
ATOM 600 O O . LYS A 1 85 ? 177.173 -48.646 14.315 1.00 59.55 101 LYS A O 1
ATOM 606 N N . LEU A 1 86 ? 177.017 -50.561 15.508 1.00 59.05 102 LEU A N 1
ATOM 607 C CA . LEU A 1 86 ? 178.447 -50.891 15.494 1.00 58.67 102 LEU A CA 1
ATOM 608 C C . LEU A 1 86 ? 178.733 -52.320 15.015 1.00 59.17 102 LEU A C 1
ATOM 609 O O . LEU A 1 86 ? 178.009 -53.248 15.364 1.00 59.51 102 LEU A O 1
ATOM 614 N N . ASN A 1 87 ? 179.797 -52.500 14.231 1.00 58.35 103 ASN A N 1
ATOM 615 C CA . ASN A 1 87 ? 180.169 -53.835 13.750 1.00 58.54 103 ASN A CA 1
ATOM 616 C C . ASN A 1 87 ? 181.517 -54.287 14.319 1.00 57.42 103 ASN A C 1
ATOM 617 O O . ASN A 1 87 ? 182.336 -53.468 14.740 1.00 56.10 103 ASN A O 1
ATOM 622 N N . ALA A 1 88 ? 181.732 -55.597 14.341 1.00 54.86 104 ALA A N 1
ATOM 623 C CA . ALA A 1 88 ? 182.979 -56.163 14.846 1.00 55.62 104 ALA A CA 1
ATOM 624 C C . ALA A 1 88 ? 184.016 -56.229 13.727 1.00 54.70 104 ALA A C 1
ATOM 625 O O . ALA A 1 88 ? 183.698 -55.973 12.569 1.00 53.30 104 ALA A O 1
ATOM 627 N N . ILE A 1 89 ? 185.259 -56.543 14.085 1.00 56.16 105 ILE A N 1
ATOM 628 C CA . ILE A 1 89 ? 186.340 -56.719 13.110 1.00 56.85 105 ILE A CA 1
ATOM 629 C C . ILE A 1 89 ? 187.215 -57.882 13.572 1.00 56.55 105 ILE A C 1
ATOM 630 O O . ILE A 1 89 ? 187.420 -58.069 14.776 1.00 55.77 105 ILE A O 1
ATOM 635 N N . SER A 1 90 ? 187.723 -58.665 12.619 1.00 54.96 106 SER A N 1
ATOM 636 C CA . SER A 1 90 ? 188.578 -59.813 12.939 1.00 54.07 106 SER A CA 1
ATOM 637 C C . SER A 1 90 ? 190.037 -59.571 12.560 1.00 53.07 106 SER A C 1
ATOM 638 O O . SER A 1 90 ? 190.326 -58.968 11.528 1.00 54.79 106 SER A O 1
ATOM 641 N N . VAL A 1 91 ? 190.956 -60.044 13.398 1.00 52.02 107 VAL A N 1
ATOM 642 C CA . VAL A 1 91 ? 192.380 -59.862 13.142 1.00 51.08 107 VAL A CA 1
ATOM 643 C C . VAL A 1 91 ? 193.175 -61.166 13.302 1.00 50.53 107 VAL A C 1
ATOM 644 O O . VAL A 1 91 ? 192.853 -61.996 14.148 1.00 46.98 107 VAL A O 1
ATOM 648 N N . LEU A 1 92 ? 194.222 -61.328 12.494 1.00 51.06 108 LEU A N 1
ATOM 649 C CA . LEU A 1 92 ? 195.086 -62.511 12.551 1.00 51.31 108 LEU A CA 1
ATOM 650 C C . LEU A 1 92 ? 196.399 -62.082 13.206 1.00 52.95 108 LEU A C 1
ATOM 651 O O . LEU A 1 92 ? 197.067 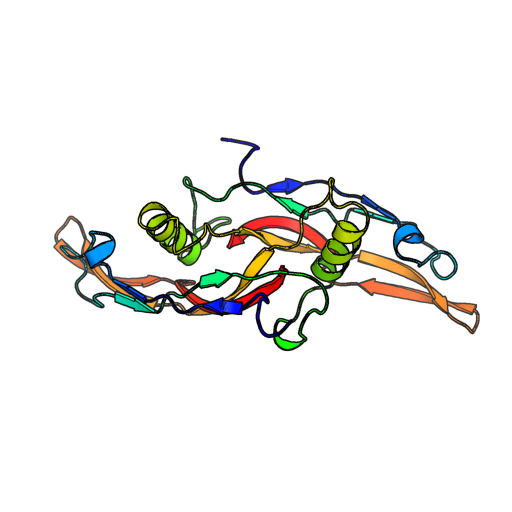-61.193 12.689 1.00 54.12 108 LEU A O 1
ATOM 656 N N . TYR A 1 93 ? 196.786 -62.699 14.322 1.00 54.69 109 TYR A N 1
ATOM 657 C CA . TYR A 1 93 ? 198.029 -62.292 14.987 1.00 57.93 109 TYR A CA 1
ATOM 658 C C . TYR A 1 93 ? 198.867 -63.423 15.618 1.00 60.28 109 TYR A C 1
ATOM 659 O O . TYR A 1 93 ? 198.408 -64.554 15.755 1.00 60.43 109 TYR A O 1
ATOM 668 N N . PHE A 1 94 ? 200.094 -63.078 16.013 1.00 63.49 110 PHE A N 1
ATOM 669 C CA . PHE A 1 94 ? 201.081 -63.989 16.614 1.00 66.43 110 PHE A CA 1
ATOM 670 C C . PHE A 1 94 ? 201.252 -63.848 18.122 1.00 67.21 110 PHE A C 1
ATOM 671 O O . PHE A 1 94 ? 201.224 -62.739 18.646 1.00 68.54 110 PHE A O 1
ATOM 679 N N . ASP A 1 95 ? 201.465 -64.960 18.819 1.00 68.60 111 ASP A N 1
ATOM 680 C CA . ASP A 1 95 ? 201.710 -64.885 20.256 1.00 71.31 111 ASP A CA 1
ATOM 681 C C . ASP A 1 95 ? 203.188 -65.223 20.515 1.00 73.97 111 ASP A C 1
ATOM 682 O O . ASP A 1 95 ? 203.985 -65.278 19.573 1.00 73.66 111 ASP A O 1
ATOM 687 N N . ASP A 1 96 ? 203.566 -65.441 21.772 1.00 77.80 112 ASP A N 1
ATOM 688 C CA . ASP A 1 96 ? 204.966 -65.740 22.086 1.00 80.52 112 ASP A CA 1
ATOM 689 C C . ASP A 1 96 ? 205.458 -67.145 21.724 1.00 80.69 112 ASP A C 1
ATOM 690 O O . ASP A 1 96 ? 206.664 -67.396 21.704 1.00 81.18 112 ASP A O 1
ATOM 695 N N . ASN A 1 97 ? 204.539 -68.057 21.425 1.00 80.18 113 ASN A N 1
ATOM 696 C CA . ASN A 1 97 ? 204.927 -69.415 21.049 1.00 79.36 113 ASN A CA 1
ATOM 697 C C . ASN A 1 97 ? 204.778 -69.644 19.543 1.00 78.09 113 ASN A C 1
ATOM 698 O O . ASN A 1 97 ? 204.721 -70.783 19.083 1.00 79.01 113 ASN A O 1
ATOM 703 N N . SER A 1 98 ? 204.722 -68.549 18.788 1.00 75.03 114 SER A N 1
ATOM 704 C CA . SER A 1 98 ? 204.586 -68.587 17.335 1.00 71.81 114 SER A CA 1
ATOM 705 C C . SER A 1 98 ? 203.237 -69.159 16.858 1.00 69.51 114 SER A C 1
ATOM 706 O O . SER A 1 98 ? 203.089 -69.547 15.694 1.00 67.00 114 SER A O 1
ATOM 709 N N . ASN A 1 99 ? 202.259 -69.208 17.760 1.00 66.32 115 ASN A N 1
ATOM 710 C CA . ASN A 1 99 ? 200.922 -69.701 17.424 1.00 64.63 115 ASN A CA 1
ATOM 711 C C . ASN A 1 99 ? 200.162 -68.634 16.627 1.00 61.11 115 ASN A C 1
ATOM 712 O O . ASN A 1 99 ? 200.206 -67.458 16.978 1.00 60.51 115 ASN A O 1
ATOM 717 N N . VAL A 1 100 ? 199.477 -69.033 15.557 1.00 57.42 116 VAL A N 1
ATOM 718 C CA . VAL A 1 100 ? 198.696 -68.078 14.775 1.00 55.58 116 VAL A CA 1
ATOM 719 C C . VAL A 1 100 ? 197.274 -68.097 15.328 1.00 56.81 116 VAL A C 1
ATOM 720 O O . VAL A 1 100 ? 196.613 -69.136 15.345 1.00 55.34 116 VAL A O 1
ATOM 724 N N . ILE A 1 101 ? 196.824 -66.932 15.793 1.00 57.15 117 ILE A N 1
ATOM 725 C CA . ILE A 1 101 ? 195.506 -66.763 16.402 1.00 58.10 117 ILE A CA 1
ATOM 726 C C . ILE A 1 101 ? 194.609 -65.782 15.647 1.00 57.63 117 ILE A C 1
ATOM 727 O O . ILE A 1 101 ? 195.063 -64.733 15.197 1.00 56.98 117 ILE A O 1
ATOM 732 N N . LEU A 1 102 ? 193.333 -66.132 15.515 1.00 57.60 118 LEU A N 1
ATOM 733 C CA . LEU A 1 102 ? 192.362 -65.274 14.849 1.00 58.01 118 LEU A CA 1
ATOM 734 C C . LEU A 1 102 ? 191.484 -64.736 15.963 1.00 59.52 118 LEU A C 1
ATOM 735 O O . LEU A 1 102 ? 190.951 -65.508 16.758 1.00 59.23 118 LEU A O 1
ATOM 740 N N . LYS A 1 103 ? 191.333 -63.419 16.034 1.00 60.13 119 LYS A N 1
ATOM 741 C CA . LYS A 1 103 ? 190.523 -62.837 17.095 1.00 60.60 119 LYS A CA 1
ATOM 742 C C . LYS A 1 103 ? 189.481 -61.849 16.584 1.00 59.21 119 LYS A C 1
ATOM 743 O O . LYS A 1 103 ? 189.746 -61.049 15.685 1.00 57.86 119 LYS A O 1
ATOM 749 N N . LYS A 1 104 ? 188.289 -61.923 17.162 1.00 58.47 120 LYS A N 1
ATOM 750 C CA . LYS A 1 104 ? 187.202 -61.033 16.790 1.00 57.92 120 LYS A CA 1
ATOM 751 C C . LYS A 1 104 ? 187.033 -59.960 17.864 1.00 56.24 120 LYS A C 1
ATOM 752 O O . LYS A 1 104 ? 186.946 -60.270 19.052 1.00 54.51 120 LYS A O 1
ATOM 758 N N . TYR A 1 105 ? 187.018 -58.699 17.445 1.00 54.19 121 TYR A N 1
ATOM 759 C CA . TYR A 1 105 ? 186.850 -57.579 18.371 1.00 51.91 121 TYR A CA 1
ATOM 760 C C . TYR A 1 105 ? 185.498 -56.940 18.106 1.00 50.59 121 TYR A C 1
ATOM 761 O O . TYR A 1 105 ? 185.265 -56.409 17.022 1.00 49.59 121 TYR A O 1
ATOM 770 N N . ARG A 1 106 ? 184.609 -56.988 19.091 1.00 50.09 122 ARG A N 1
ATOM 771 C CA . ARG A 1 106 ? 183.278 -56.406 18.929 1.00 52.05 122 ARG A CA 1
ATOM 772 C C . ARG A 1 106 ? 183.254 -54.886 19.075 1.00 48.56 122 ARG A C 1
ATOM 773 O O . ARG A 1 106 ? 184.150 -54.295 19.679 1.00 44.78 122 ARG A O 1
ATOM 781 N N . ASN A 1 107 ? 182.218 -54.283 18.494 1.00 48.89 123 ASN A N 1
ATOM 782 C CA . ASN A 1 107 ? 181.962 -52.847 18.544 1.00 48.60 123 ASN A CA 1
ATOM 783 C C . ASN A 1 107 ? 183.164 -51.977 18.210 1.00 48.41 123 ASN A C 1
ATOM 784 O O . ASN A 1 107 ? 183.526 -51.086 18.986 1.00 46.04 123 ASN A O 1
ATOM 789 N N . MET A 1 108 ? 183.747 -52.224 17.038 1.00 47.01 124 MET A N 1
ATOM 790 C CA . MET A 1 108 ? 184.946 -51.511 16.571 1.00 47.91 124 MET A CA 1
ATOM 791 C C . MET A 1 108 ? 184.679 -50.575 15.405 1.00 46.67 124 MET A C 1
ATOM 792 O O . MET A 1 108 ? 185.430 -49.634 15.183 1.00 45.92 124 MET A O 1
ATOM 797 N N . VAL A 1 109 ? 183.617 -50.845 14.654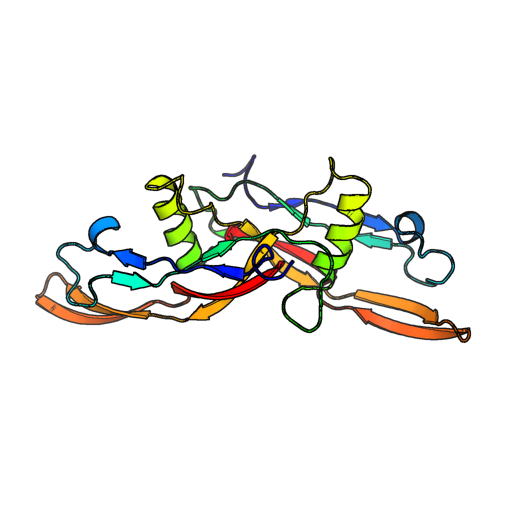 1.00 46.55 125 VAL A N 1
ATOM 798 C CA . VAL A 1 109 ? 183.288 -50.041 13.482 1.00 48.08 125 VAL A CA 1
ATOM 799 C C . VAL A 1 109 ? 181.927 -49.353 13.574 1.00 51.68 125 VAL A C 1
ATOM 800 O O . VAL A 1 109 ? 180.904 -50.010 13.762 1.00 50.94 125 VAL A O 1
ATOM 804 N N . VAL A 1 110 ? 181.921 -48.031 13.440 1.00 52.98 126 VAL A N 1
ATOM 805 C CA . VAL A 1 110 ? 180.677 -47.268 13.484 1.00 55.91 126 VAL A CA 1
ATOM 806 C C . VAL A 1 110 ? 179.999 -47.360 12.117 1.00 57.26 126 VAL A C 1
ATOM 807 O O . VAL A 1 110 ? 180.594 -46.994 11.110 1.00 58.89 126 VAL A O 1
ATOM 811 N N . ARG A 1 111 ? 178.762 -47.853 12.085 1.00 58.65 127 ARG A N 1
ATOM 812 C CA . ARG A 1 111 ? 178.013 -47.978 10.834 1.00 61.64 127 ARG A CA 1
ATOM 813 C C . ARG A 1 111 ? 176.939 -46.890 10.658 1.00 61.41 127 ARG A C 1
ATOM 814 O O . ARG A 1 111 ? 176.707 -46.425 9.540 1.00 61.35 127 ARG A O 1
ATOM 822 N N . ALA A 1 112 ? 176.281 -46.495 11.751 1.00 58.88 128 ALA A N 1
ATOM 823 C CA . ALA A 1 112 ? 175.233 -45.463 11.707 1.00 56.51 128 ALA A CA 1
ATOM 824 C C . ALA A 1 112 ? 175.234 -44.601 12.973 1.00 55.74 128 ALA A C 1
ATOM 825 O O . ALA A 1 112 ? 175.648 -45.065 14.038 1.00 53.93 128 ALA A O 1
ATOM 827 N N . CYS A 1 113 ? 174.750 -43.361 12.853 1.00 54.19 129 CYS A N 1
ATOM 828 C CA . CYS A 1 113 ? 174.704 -42.410 13.972 1.00 53.57 129 CYS A CA 1
ATOM 829 C C . CYS A 1 113 ? 173.325 -41.764 14.210 1.00 53.94 129 CYS A C 1
ATOM 830 O O . CYS A 1 113 ? 172.500 -41.673 13.302 1.00 50.99 129 CYS A O 1
ATOM 833 N N . GLY A 1 114 ? 173.094 -41.291 15.433 1.00 52.06 130 GLY A N 1
ATOM 834 C CA . GLY A 1 114 ? 171.830 -40.646 15.754 1.00 50.62 130 GLY A CA 1
ATOM 835 C C . GLY A 1 114 ? 171.981 -39.672 16.903 1.00 51.02 130 GLY A C 1
ATOM 836 O O . GLY A 1 114 ? 173.016 -39.654 17.575 1.00 47.97 130 GLY A O 1
ATOM 837 N N . CYS A 1 115 ? 170.953 -38.861 17.147 1.00 50.78 131 CYS A N 1
ATOM 838 C CA . CYS A 1 115 ? 171.015 -37.902 18.244 1.00 51.95 131 CYS A CA 1
ATOM 839 C C . CYS A 1 115 ? 170.477 -38.515 19.517 1.00 52.94 131 CYS A C 1
ATOM 840 O O . CYS A 1 115 ? 169.305 -38.886 19.605 1.00 52.89 131 CYS A O 1
ATOM 843 N N . HIS A 1 116 ? 171.360 -38.609 20.504 1.00 55.61 132 HIS A N 1
ATOM 844 C CA . HIS A 1 116 ? 171.033 -39.195 21.794 1.00 59.60 132 HIS A CA 1
ATOM 845 C C . HIS A 1 116 ? 171.336 -38.245 22.957 1.00 59.52 132 HIS A C 1
ATOM 846 O O . HIS A 1 116 ? 172.166 -37.325 22.780 1.00 58.76 132 HIS A O 1
ATOM 854 N N . LYS B 1 10 ? 188.723 -37.682 36.214 1.00 102.71 26 LYS B N 1
ATOM 855 C CA . LYS B 1 10 ? 187.588 -38.665 36.168 1.00 102.69 26 LYS B CA 1
ATOM 856 C C . LYS B 1 10 ? 186.289 -38.598 36.953 1.00 102.72 26 LYS B C 1
ATOM 857 O O . LYS B 1 10 ? 185.244 -38.962 36.427 1.00 103.82 26 LYS B O 1
ATOM 863 N N . ARG B 1 11 ? 186.369 -38.277 38.235 1.00 101.20 27 ARG B N 1
ATOM 864 C CA . ARG B 1 11 ? 185.201 -38.247 39.106 1.00 99.24 27 ARG B CA 1
ATOM 865 C C . ARG B 1 11 ? 184.415 -36.965 38.917 1.00 97.55 27 ARG B C 1
ATOM 866 O O . ARG B 1 11 ? 183.283 -36.945 38.425 1.00 97.72 27 ARG B O 1
ATOM 868 N N . LEU B 1 12 ? 185.068 -35.886 39.314 1.00 95.31 28 LEU B N 1
ATOM 869 C CA . LEU B 1 12 ? 184.517 -34.546 39.249 1.00 92.72 28 LEU B CA 1
ATOM 870 C C . LEU B 1 12 ? 183.911 -34.039 37.938 1.00 90.40 28 LEU B C 1
ATOM 871 O O . LEU B 1 12 ? 182.691 -33.915 37.804 1.00 90.89 28 LEU B O 1
ATOM 876 N N . LYS B 1 13 ? 184.770 -33.741 36.974 1.00 86.50 29 LYS B N 1
ATOM 877 C CA . LYS B 1 13 ? 184.330 -33.156 35.721 1.00 81.55 29 LYS B CA 1
ATOM 878 C C . LYS B 1 13 ? 183.823 -34.140 34.663 1.00 77.18 29 LYS B C 1
ATOM 879 O O . LYS B 1 13 ? 183.264 -33.737 33.648 1.00 75.57 29 LYS B O 1
ATOM 885 N N . ALA B 1 14 ? 183.948 -35.428 34.952 1.00 72.79 30 ALA B N 1
ATOM 886 C CA . ALA B 1 14 ? 183.587 -36.481 34.008 1.00 69.48 30 ALA B CA 1
ATOM 887 C C . ALA B 1 14 ? 182.144 -36.717 33.572 1.00 67.60 30 ALA B C 1
ATOM 888 O O . ALA B 1 14 ? 181.190 -36.355 34.259 1.00 67.26 30 ALA B O 1
ATOM 890 N N . CYS B 1 15 ? 182.020 -37.374 32.421 1.00 64.31 31 CYS B N 1
ATOM 891 C CA . CYS B 1 15 ? 180.737 -37.716 31.824 1.00 63.02 31 CYS B CA 1
ATOM 892 C C . CYS B 1 15 ? 179.857 -38.423 32.845 1.00 61.93 31 CYS B C 1
ATOM 893 O O . CYS B 1 15 ? 180.273 -39.416 33.451 1.00 59.42 31 CYS B O 1
ATOM 896 N N . ARG B 1 16 ? 178.647 -37.898 33.038 1.00 59.53 32 ARG B N 1
ATOM 897 C CA . ARG B 1 16 ? 177.701 -38.476 33.994 1.00 60.75 32 ARG B CA 1
ATOM 898 C C . ARG B 1 16 ? 176.302 -37.871 33.888 1.00 59.63 32 ARG B C 1
ATOM 899 O O . ARG B 1 16 ? 176.102 -36.834 33.257 1.00 56.05 32 ARG B O 1
ATOM 907 N N . LYS B 1 17 ? 175.352 -38.527 34.546 1.00 62.47 33 LYS B N 1
ATOM 908 C CA . LYS B 1 17 ? 173.957 -38.101 34.573 1.00 65.97 33 LYS B CA 1
ATOM 909 C C . LYS B 1 17 ? 173.749 -36.8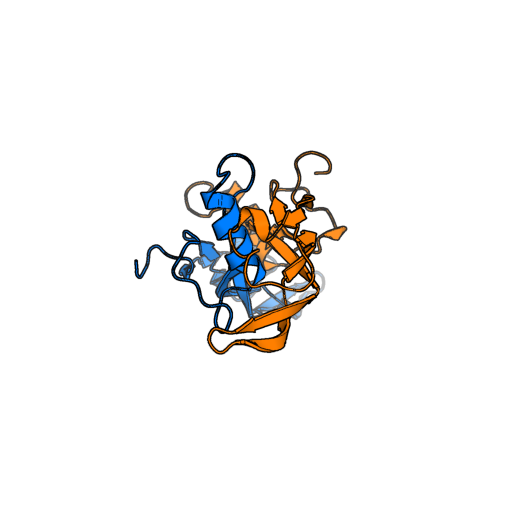78 35.453 1.00 66.89 33 LYS B C 1
ATOM 910 O O . LYS B 1 17 ? 174.154 -36.864 36.616 1.00 69.52 33 LYS B O 1
ATOM 916 N N . HIS B 1 18 ? 173.142 -35.842 34.885 1.00 66.62 34 HIS B N 1
ATOM 917 C CA . HIS B 1 18 ? 172.837 -34.627 35.628 1.00 67.00 34 HIS B CA 1
ATOM 918 C C . HIS B 1 18 ? 171.318 -34.586 35.832 1.00 68.21 34 HIS B C 1
ATOM 919 O O . HIS B 1 18 ? 170.555 -34.997 34.955 1.00 67.13 34 HIS B O 1
ATOM 926 N N . GLU B 1 19 ? 170.884 -34.096 36.989 1.00 68.78 35 GLU B N 1
ATOM 927 C CA . GLU B 1 19 ? 169.459 -34.010 37.298 1.00 69.56 35 GLU B CA 1
ATOM 928 C C . GLU B 1 19 ? 168.706 -32.940 36.527 1.00 67.41 35 GLU B C 1
ATOM 929 O O . GLU B 1 19 ? 169.141 -31.792 36.448 1.00 65.47 35 GLU B O 1
ATOM 935 N N . LEU B 1 20 ? 167.563 -33.320 35.971 1.00 67.05 36 LEU B N 1
ATOM 936 C CA . LEU B 1 20 ? 166.733 -32.374 35.235 1.00 67.37 36 LEU B CA 1
ATOM 937 C C . LEU B 1 20 ? 165.252 -32.759 35.260 1.00 66.41 36 LEU B C 1
ATOM 938 O O . LEU B 1 20 ? 164.851 -33.757 34.662 1.00 67.13 36 LEU B O 1
ATOM 943 N N . TYR B 1 21 ? 164.445 -31.971 35.963 1.00 66.66 37 TYR B N 1
ATOM 944 C CA . TYR B 1 21 ? 163.005 -32.221 36.029 1.00 65.21 37 TYR B CA 1
ATOM 945 C C . TYR B 1 21 ? 162.351 -31.281 35.027 1.00 61.30 37 TYR B C 1
ATOM 946 O O . TYR B 1 21 ? 162.644 -30.090 35.008 1.00 60.30 37 TYR B O 1
ATOM 955 N N . VAL B 1 22 ? 161.489 -31.817 34.175 1.00 60.17 38 VAL B N 1
ATOM 956 C CA . VAL B 1 22 ? 160.819 -30.988 33.179 1.00 60.03 38 VAL B CA 1
ATOM 957 C C . VAL B 1 22 ? 159.311 -30.946 33.426 1.00 58.58 38 VAL B C 1
ATOM 958 O O . VAL B 1 22 ? 158.680 -31.985 33.600 1.00 58.06 38 VAL B O 1
ATOM 962 N N . SER B 1 23 ? 158.744 -29.742 33.452 1.00 59.23 39 SER B N 1
ATOM 963 C CA . SER B 1 23 ? 157.307 -29.579 33.675 1.00 60.06 39 SER B CA 1
ATOM 964 C C . SER B 1 23 ? 156.662 -29.138 32.375 1.00 58.91 39 SER B C 1
ATOM 965 O O . SER B 1 23 ? 157.158 -28.235 31.698 1.00 56.82 39 SER B O 1
ATOM 968 N N . PHE B 1 24 ? 155.555 -29.779 32.027 1.00 60.05 40 PHE B N 1
ATOM 969 C CA . PHE B 1 24 ? 154.868 -29.471 30.782 1.00 61.34 40 PHE B CA 1
ATOM 970 C C . PHE B 1 24 ? 154.362 -28.043 30.740 1.00 62.94 40 PHE B C 1
ATOM 971 O O . PHE B 1 24 ? 154.067 -27.512 29.673 1.00 61.97 40 PHE B O 1
ATOM 979 N N . GLN B 1 25 ? 154.282 -27.419 31.908 1.00 65.36 41 GLN B N 1
ATOM 980 C CA . GLN B 1 25 ? 153.822 -26.044 32.013 1.00 68.24 41 GLN B CA 1
ATOM 981 C C . GLN B 1 25 ? 154.893 -25.135 31.416 1.00 69.57 41 GLN B C 1
ATOM 982 O O . GLN B 1 25 ? 154.581 -24.123 30.789 1.00 71.76 41 GLN B O 1
ATOM 988 N N . ASP B 1 26 ? 156.158 -25.500 31.607 1.00 69.13 42 ASP B N 1
ATOM 989 C CA . ASP B 1 26 ? 157.266 -24.714 31.065 1.00 68.46 42 ASP B CA 1
ATOM 990 C C . ASP B 1 26 ? 157.392 -24.905 29.562 1.00 66.49 42 ASP B C 1
ATOM 991 O O . ASP B 1 26 ? 157.881 -24.029 28.855 1.00 64.35 42 ASP B O 1
ATOM 996 N N . LEU B 1 27 ? 156.973 -26.071 29.086 1.00 64.32 43 LEU B N 1
ATOM 997 C CA . LEU B 1 27 ? 157.023 -26.372 27.667 1.00 63.58 43 LEU B CA 1
ATOM 998 C C . LEU B 1 27 ? 155.846 -25.715 26.964 1.00 64.02 43 LEU B C 1
ATOM 999 O O . LEU B 1 27 ? 155.886 -25.479 25.759 1.00 65.61 43 LEU B O 1
ATOM 1004 N N . GLY B 1 28 ? 154.801 -25.420 27.730 1.00 65.26 44 GLY B N 1
ATOM 1005 C CA . GLY B 1 28 ? 153.613 -24.804 27.169 1.00 64.56 44 GLY B CA 1
ATOM 1006 C C . GLY B 1 28 ? 152.537 -25.819 26.821 1.00 64.45 44 GLY B C 1
ATOM 1007 O O . GLY B 1 28 ? 151.622 -25.511 26.056 1.00 64.22 44 GLY B O 1
ATOM 1008 N N . TRP B 1 29 ? 152.629 -27.020 27.393 1.00 63.03 45 TRP B N 1
ATOM 1009 C CA . TRP B 1 29 ? 151.650 -28.070 27.113 1.00 62.95 45 TRP B CA 1
ATOM 1010 C C . TR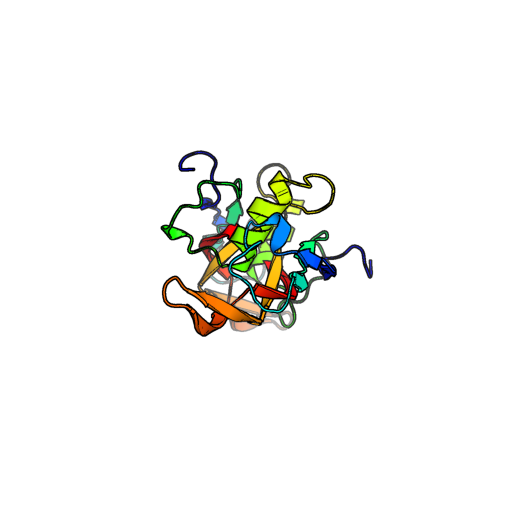P B 1 29 ? 150.680 -28.351 28.263 1.00 63.20 45 TRP B C 1
ATOM 1011 O O . TRP B 1 29 ? 149.994 -29.371 28.255 1.00 62.50 45 TRP B O 1
ATOM 1022 N N . GLN B 1 30 ? 150.609 -27.447 29.234 1.00 65.32 46 GLN B N 1
ATOM 1023 C CA . GLN B 1 30 ? 149.744 -27.629 30.401 1.00 67.83 46 GLN B CA 1
ATOM 1024 C C . GLN B 1 30 ? 148.239 -27.638 30.141 1.00 69.18 46 GLN B C 1
ATOM 1025 O O . GLN B 1 30 ? 147.479 -28.299 30.857 1.00 67.65 46 GLN B O 1
ATOM 1031 N N . ASP B 1 31 ? 147.801 -26.907 29.127 1.00 69.27 47 ASP B N 1
ATOM 1032 C CA . ASP B 1 31 ? 146.376 -26.840 28.830 1.00 70.74 47 ASP B CA 1
ATOM 1033 C C . ASP B 1 31 ? 145.713 -28.160 28.418 1.00 70.04 47 ASP B C 1
ATOM 1034 O O . ASP B 1 31 ? 144.516 -28.346 28.641 1.00 70.70 47 ASP B O 1
ATOM 1039 N N . TRP B 1 32 ? 146.480 -29.085 27.845 1.00 67.59 48 TRP B N 1
ATOM 1040 C CA . TRP B 1 32 ? 145.921 -30.364 27.404 1.00 66.25 48 TRP B CA 1
ATOM 1041 C C . TRP B 1 32 ? 146.471 -31.633 28.072 1.00 64.99 48 TRP B C 1
ATOM 1042 O O . TRP B 1 32 ? 145.941 -32.729 27.860 1.00 64.22 48 TRP B O 1
ATOM 1053 N N . ILE B 1 33 ? 147.536 -31.504 28.853 1.00 63.23 49 ILE B N 1
ATOM 1054 C CA . ILE B 1 33 ? 148.091 -32.668 29.523 1.00 61.56 49 ILE B CA 1
ATOM 1055 C C . ILE B 1 33 ? 147.452 -32.832 30.895 1.00 60.71 49 ILE B C 1
ATOM 1056 O O . ILE B 1 33 ? 147.575 -31.975 31.772 1.00 60.77 49 ILE B O 1
ATOM 1061 N N . ILE B 1 34 ? 146.744 -33.943 31.053 1.00 60.96 50 ILE B N 1
ATOM 1062 C CA . ILE B 1 34 ? 146.050 -34.259 32.292 1.00 60.83 50 ILE B CA 1
ATOM 1063 C C . ILE B 1 34 ? 147.043 -34.742 33.352 1.00 60.84 50 ILE B C 1
ATOM 1064 O O . ILE B 1 34 ? 147.146 -34.145 34.421 1.00 62.66 50 ILE B O 1
ATOM 1069 N N . ALA B 1 35 ? 147.786 -35.806 33.055 1.00 59.64 51 ALA B N 1
ATOM 1070 C CA . ALA B 1 35 ? 148.767 -36.324 34.013 1.00 59.53 51 ALA B CA 1
ATOM 1071 C C . ALA B 1 35 ? 149.933 -37.063 33.354 1.00 58.21 51 ALA B C 1
ATOM 1072 O O . ALA B 1 35 ? 149.741 -37.781 32.368 1.00 58.10 51 ALA B O 1
ATOM 1074 N N . PRO B 1 36 ? 151.162 -36.895 33.895 1.00 58.14 52 PRO B N 1
ATOM 1075 C CA . PRO B 1 36 ? 151.503 -36.067 35.059 1.00 56.60 52 PRO B CA 1
ATOM 1076 C C . PRO B 1 36 ? 151.706 -34.629 34.633 1.00 56.14 52 PRO B C 1
ATOM 1077 O O . PRO B 1 36 ? 151.547 -34.320 33.461 1.00 58.42 52 PRO B O 1
ATOM 1081 N N . LYS B 1 37 ? 152.052 -33.753 35.573 1.00 54.98 53 LYS B N 1
ATOM 1082 C CA . LYS B 1 37 ? 152.294 -32.345 35.251 1.00 57.66 53 LYS B CA 1
ATOM 1083 C C . LYS B 1 37 ? 153.791 -32.087 35.001 1.00 59.80 53 LYS B C 1
ATOM 1084 O O . LYS B 1 37 ? 154.213 -30.943 34.772 1.00 56.91 53 LYS B O 1
ATOM 1090 N N . GLY B 1 38 ? 154.581 -33.158 35.062 1.00 59.17 54 GLY B N 1
ATOM 1091 C CA . GLY B 1 38 ? 156.019 -33.064 34.853 1.00 59.68 54 GLY B CA 1
ATOM 1092 C C . GLY B 1 38 ? 156.709 -34.378 35.187 1.00 60.90 54 GLY B C 1
ATOM 1093 O O . GLY B 1 38 ? 156.048 -35.356 35.562 1.00 58.87 54 GLY B O 1
ATOM 1094 N N . TYR B 1 39 ? 158.035 -34.422 35.041 1.00 60.68 55 TYR B N 1
ATOM 1095 C CA . TYR B 1 39 ? 158.785 -35.634 35.356 1.00 59.09 55 TYR B CA 1
ATOM 1096 C C . TYR B 1 39 ? 160.291 -35.404 35.346 1.00 60.60 55 TYR B C 1
ATOM 1097 O O . TYR B 1 39 ? 160.777 -34.372 34.867 1.00 59.67 55 TYR B O 1
ATOM 1106 N N . ALA B 1 40 ? 161.022 -36.366 35.900 1.00 59.28 56 ALA B N 1
ATOM 1107 C CA . ALA B 1 40 ? 162.475 -36.283 35.961 1.00 59.10 56 ALA B CA 1
ATOM 1108 C C . ALA B 1 40 ? 163.033 -36.819 34.651 1.00 57.18 56 ALA B C 1
ATOM 1109 O O . ALA B 1 40 ? 163.063 -38.025 34.426 1.00 57.58 56 ALA B O 1
ATOM 1111 N N . ALA B 1 41 ? 163.454 -35.920 33.774 1.00 56.42 57 ALA B N 1
ATOM 1112 C CA . ALA B 1 41 ? 164.000 -36.335 32.491 1.00 56.20 57 ALA B CA 1
ATOM 1113 C C . ALA B 1 41 ? 165.505 -36.573 32.604 1.00 56.78 57 ALA B C 1
ATOM 1114 O O . ALA B 1 41 ? 166.013 -37.602 32.157 1.00 57.78 57 ALA B O 1
ATOM 1116 N N . ASN B 1 42 ? 166.203 -35.616 33.208 1.00 56.89 58 ASN B N 1
ATOM 1117 C CA . ASN B 1 42 ? 167.660 -35.672 33.382 1.00 58.66 58 ASN B CA 1
ATOM 1118 C C . ASN B 1 42 ? 168.346 -35.533 32.016 1.00 58.44 58 ASN B C 1
ATOM 1119 O O . ASN B 1 42 ? 167.672 -35.375 30.988 1.00 56.57 58 ASN B O 1
ATOM 1124 N N . TYR B 1 43 ? 169.678 -35.583 32.018 1.00 56.98 59 TYR B N 1
ATOM 1125 C CA . TYR B 1 43 ? 170.472 -35.491 30.791 1.00 56.70 59 TYR B CA 1
ATOM 1126 C C . TYR B 1 43 ? 171.941 -35.814 31.056 1.00 56.96 59 TYR B C 1
ATOM 1127 O O . TYR B 1 43 ? 172.381 -35.818 32.205 1.00 55.36 59 TYR B O 1
ATOM 1136 N N . CYS B 1 44 ? 172.686 -36.063 29.981 1.00 56.28 60 CYS B N 1
ATOM 1137 C CA . CYS B 1 44 ? 174.105 -36.402 30.064 1.00 55.94 60 CYS B CA 1
ATOM 1138 C C . CYS B 1 44 ? 175.040 -35.256 29.716 1.00 55.68 60 CYS B C 1
ATOM 1139 O O . CYS B 1 44 ? 174.787 -34.485 28.790 1.00 53.35 60 CYS B O 1
ATOM 1142 N N . ASP B 1 45 ? 176.141 -35.160 30.454 1.00 56.64 61 ASP B N 1
ATOM 1143 C CA . ASP B 1 45 ? 177.111 -34.106 30.216 1.00 57.86 61 ASP B CA 1
ATOM 1144 C C . ASP B 1 45 ? 178.427 -34.392 30.946 1.00 57.92 61 ASP B C 1
ATOM 1145 O O . ASP B 1 45 ? 178.451 -35.104 31.953 1.00 56.07 61 ASP B O 1
ATOM 1150 N N . GLY B 1 46 ? 179.517 -33.840 30.420 1.00 57.93 62 GLY B N 1
ATOM 1151 C CA . GLY B 1 46 ? 180.822 -34.050 31.022 1.00 60.07 62 GLY B CA 1
ATOM 1152 C C . GLY B 1 46 ? 181.871 -34.475 30.009 1.00 62.04 62 GLY B C 1
ATOM 1153 O O . GLY B 1 46 ? 181.542 -34.875 28.890 1.00 61.71 62 GLY B O 1
ATOM 1154 N N . GLU B 1 47 ? 183.141 -34.404 30.402 1.00 64.87 63 GLU B N 1
ATOM 1155 C CA . GLU B 1 47 ? 184.244 -34.763 29.509 1.00 65.22 63 GLU B CA 1
ATOM 1156 C C . GLU B 1 47 ? 184.422 -36.267 29.292 1.00 62.45 63 GLU B C 1
ATOM 1157 O O . GLU B 1 47 ? 184.197 -37.073 30.191 1.00 60.96 63 GLU B O 1
ATOM 1163 N N . CYS B 1 48 ? 184.808 -36.629 28.074 1.00 61.40 64 CYS B N 1
ATOM 1164 C CA . CYS B 1 48 ? 185.044 -38.019 27.714 1.00 61.47 64 CYS B CA 1
ATOM 1165 C C . CYS B 1 48 ? 186.510 -38.229 27.342 1.00 61.21 64 CYS B C 1
ATOM 1166 O O . CYS B 1 48 ? 186.860 -38.285 26.164 1.00 61.40 64 CYS B O 1
ATOM 1169 N N . SER B 1 49 ? 187.359 -38.336 28.357 1.00 60.51 65 SER B N 1
ATOM 1170 C CA . SER B 1 49 ? 188.794 -38.529 28.153 1.00 60.15 65 SER B CA 1
ATOM 1171 C C . SER B 1 49 ? 189.335 -39.440 29.241 1.00 58.63 65 SER B C 1
ATOM 1172 O O . SER B 1 49 ? 188.672 -39.657 30.256 1.00 57.30 65 SER B O 1
ATOM 1175 N N . PHE B 1 50 ? 190.542 -39.963 29.037 1.00 56.65 66 PHE B N 1
ATOM 1176 C CA . PHE B 1 50 ? 191.149 -40.858 30.016 1.00 55.43 66 PHE B CA 1
ATOM 1177 C C . PHE B 1 50 ? 191.357 -40.120 31.331 1.00 56.21 66 PHE B C 1
ATOM 1178 O O . PHE B 1 50 ? 191.714 -38.948 31.342 1.00 57.91 66 PHE B O 1
ATOM 1186 N N . PRO B 1 51 ? 191.127 -40.800 32.461 1.00 57.05 67 PRO B N 1
ATOM 1187 C CA . PRO B 1 51 ? 190.701 -42.198 32.553 1.00 58.36 67 PRO B CA 1
ATOM 1188 C C . PRO B 1 51 ? 189.207 -42.412 32.327 1.00 60.42 67 PRO B C 1
ATOM 1189 O O . PRO B 1 51 ? 188.379 -41.572 32.695 1.00 61.05 67 PRO B O 1
ATOM 1193 N N . LEU B 1 52 ? 188.875 -43.550 31.729 1.00 59.77 68 LEU B N 1
ATOM 1194 C CA . LEU B 1 52 ? 187.490 -43.905 31.476 1.00 61.90 68 LEU B CA 1
ATOM 1195 C C . LEU B 1 52 ? 187.018 -44.819 32.608 1.00 63.35 68 LEU B C 1
ATOM 1196 O O . LEU B 1 52 ? 187.394 -45.989 32.657 1.00 62.64 68 LEU B O 1
ATOM 1201 N N . ASN B 1 53 ? 186.211 -44.270 33.519 1.00 66.16 69 ASN B N 1
ATOM 1202 C CA . ASN B 1 53 ? 185.671 -45.018 34.666 1.00 68.65 69 ASN B CA 1
ATOM 1203 C C . ASN B 1 53 ? 184.985 -46.285 34.159 1.00 69.32 69 ASN B C 1
ATOM 1204 O O . ASN B 1 53 ? 184.279 -46.251 33.153 1.00 69.20 69 ASN B O 1
ATOM 1209 N N . ALA B 1 54 ? 185.185 -47.395 34.860 1.00 69.01 70 ALA B N 1
ATOM 1210 C CA . ALA B 1 54 ? 184.609 -48.671 34.452 1.00 71.17 70 ALA B CA 1
ATOM 1211 C C . ALA B 1 54 ? 183.091 -48.737 34.523 1.00 72.80 70 ALA B C 1
ATOM 1212 O O . ALA B 1 54 ? 182.469 -49.546 33.833 1.00 71.93 70 ALA B O 1
ATOM 1214 N N . HIS B 1 55 ? 182.494 -47.893 35.358 1.00 74.60 71 HIS B N 1
ATOM 1215 C CA . HIS B 1 55 ? 181.042 -47.895 35.516 1.00 78.04 71 HIS B CA 1
ATOM 1216 C C . HIS B 1 55 ? 180.268 -47.528 34.254 1.00 78.24 71 HIS B C 1
ATOM 1217 O O . HIS B 1 55 ? 179.177 -48.050 34.021 1.00 79.41 71 HIS B O 1
ATOM 1224 N N . MET B 1 56 ? 180.828 -46.645 33.435 1.00 78.18 72 MET B N 1
ATOM 1225 C CA . MET B 1 56 ? 180.156 -46.237 32.206 1.00 77.55 72 MET B CA 1
ATOM 1226 C C . MET B 1 56 ? 180.268 -47.244 31.059 1.00 75.90 72 MET B C 1
ATOM 1227 O O . MET B 1 56 ? 179.634 -47.081 30.019 1.00 75.61 72 MET B O 1
ATOM 1232 N N . ASN B 1 57 ? 181.067 -48.286 31.254 1.00 74.54 73 ASN B N 1
ATOM 1233 C CA . ASN B 1 57 ? 181.251 -49.324 30.240 1.00 73.05 73 ASN B CA 1
ATOM 1234 C C . ASN B 1 57 ? 181.431 -48.817 28.803 1.00 70.32 73 ASN B C 1
ATOM 1235 O O . ASN B 1 57 ? 180.606 -49.088 27.927 1.00 70.28 73 ASN B O 1
ATOM 1240 N N . ALA B 1 58 ? 182.520 -48.092 28.564 1.00 65.92 74 ALA B N 1
ATOM 1241 C CA . ALA B 1 58 ? 182.823 -47.575 27.235 1.00 60.28 74 ALA B CA 1
ATOM 1242 C C . ALA B 1 58 ? 183.115 -48.745 26.290 1.00 58.03 74 ALA B C 1
ATOM 1243 O O . ALA B 1 58 ? 183.668 -49.768 26.704 1.00 56.67 74 ALA B O 1
ATOM 1245 N N . THR B 1 59 ? 182.740 -48.604 25.024 1.00 54.25 75 THR B N 1
ATOM 1246 C CA . THR B 1 59 ? 182.978 -49.659 24.040 1.00 52.43 75 THR B CA 1
ATOM 1247 C C . THR B 1 59 ? 184.409 -49.580 23.487 1.00 51.84 75 THR B C 1
ATOM 1248 O O . THR B 1 59 ? 185.128 -48.607 23.745 1.00 48.35 75 THR B O 1
ATOM 1252 N N . ASN B 1 60 ? 184.811 -50.602 22.728 1.00 48.98 76 ASN B N 1
ATOM 1253 C CA . ASN B 1 60 ? 186.140 -50.636 22.110 1.00 48.01 76 ASN B CA 1
ATOM 1254 C C . ASN B 1 60 ? 186.288 -49.427 21.180 1.00 46.37 76 ASN B C 1
ATOM 1255 O O . ASN B 1 60 ? 187.333 -48.789 21.154 1.00 45.62 76 ASN B O 1
ATOM 1260 N N . HIS B 1 61 ? 185.243 -49.115 20.419 1.00 45.65 77 HIS B N 1
ATOM 1261 C CA . HIS B 1 61 ? 185.305 -47.979 19.505 1.00 43.92 77 HIS B CA 1
ATOM 1262 C C . HIS B 1 61 ? 185.564 -46.664 20.229 1.00 43.34 77 HIS B C 1
ATOM 1263 O O . HIS B 1 61 ? 186.364 -45.861 19.766 1.00 44.94 77 HIS B O 1
ATOM 1270 N N . ALA B 1 62 ? 184.916 -46.444 21.369 1.00 43.02 78 ALA B N 1
ATOM 1271 C CA . ALA B 1 62 ? 185.128 -45.193 22.099 1.00 43.24 78 ALA B CA 1
ATOM 1272 C C . ALA B 1 62 ? 186.561 -45.061 22.627 1.00 44.08 78 ALA B C 1
ATOM 1273 O O . ALA B 1 62 ? 187.119 -43.963 22.647 1.00 42.92 78 ALA B O 1
ATOM 1275 N N . ILE B 1 63 ? 187.143 -46.171 23.072 1.00 44.53 79 ILE B N 1
ATOM 1276 C CA . ILE B 1 63 ? 188.510 -46.154 23.581 1.00 45.68 79 ILE B CA 1
ATOM 1277 C C . ILE B 1 63 ? 189.431 -45.773 22.429 1.00 43.67 79 ILE B C 1
ATOM 1278 O O . ILE B 1 63 ? 190.297 -44.924 22.579 1.00 45.95 79 ILE B O 1
ATOM 1283 N N . VAL B 1 64 ? 189.223 -46.374 21.269 1.00 43.86 80 VAL B N 1
ATOM 1284 C CA . VAL B 1 64 ? 190.048 -46.052 20.123 1.00 44.99 80 VAL B CA 1
ATOM 1285 C C . VAL B 1 64 ? 189.878 -44.585 19.718 1.00 46.40 80 VAL B C 1
ATOM 1286 O O . VAL B 1 64 ? 190.869 -43.902 19.426 1.00 46.75 80 VAL B O 1
ATOM 1290 N N . GLN B 1 65 ? 188.640 -44.087 19.711 1.00 45.12 81 GLN B N 1
ATOM 1291 C CA . GLN B 1 65 ? 188.400 -42.685 19.334 1.00 44.22 81 GLN B CA 1
ATOM 1292 C C . GLN B 1 65 ? 189.047 -41.718 20.320 1.00 44.70 81 GLN B C 1
ATOM 1293 O O . GLN B 1 65 ? 189.618 -40.707 19.920 1.00 44.93 81 GLN B O 1
ATOM 1299 N N . THR B 1 66 ? 188.947 -42.017 21.613 1.00 45.63 82 THR B N 1
ATOM 1300 C CA . THR B 1 66 ? 189.532 -41.153 22.621 1.00 46.78 82 THR B CA 1
ATOM 1301 C C . THR B 1 66 ? 191.053 -41.041 22.464 1.00 51.87 82 THR B C 1
ATOM 1302 O O . THR B 1 66 ? 191.643 -39.972 22.695 1.00 50.13 82 THR B O 1
ATOM 1306 N N . LEU B 1 67 ? 191.678 -42.152 22.075 1.00 52.73 83 LEU B N 1
ATOM 1307 C CA . LEU B 1 67 ? 193.124 -42.214 21.879 1.00 54.56 83 LEU B CA 1
ATOM 1308 C C . LEU B 1 67 ? 193.538 -41.494 20.595 1.00 57.42 83 LEU B C 1
ATOM 1309 O O . LEU B 1 67 ? 194.494 -40.709 20.586 1.00 57.23 83 LEU B O 1
ATOM 1314 N N . VAL B 1 68 ? 192.820 -41.767 19.512 1.00 56.78 84 VAL B N 1
ATOM 1315 C CA . VAL B 1 68 ? 193.113 -41.134 18.236 1.00 58.43 84 VAL B CA 1
ATOM 1316 C C . VAL B 1 68 ? 192.897 -39.631 18.331 1.00 60.83 84 VAL B C 1
ATOM 1317 O O . VAL B 1 68 ? 193.562 -38.849 17.651 1.00 61.38 84 VAL B O 1
ATOM 1321 N N . HIS B 1 69 ? 191.952 -39.224 19.166 1.00 60.59 85 HIS B N 1
ATOM 1322 C CA . HIS B 1 69 ? 191.692 -37.808 19.327 1.00 62.53 85 HIS B CA 1
ATOM 1323 C C . HIS B 1 69 ? 192.900 -37.130 19.972 1.00 64.75 85 HIS B C 1
ATOM 1324 O O . HIS B 1 69 ? 193.176 -35.966 19.700 1.00 64.55 85 HIS B O 1
ATOM 1331 N N . LEU B 1 70 ? 193.622 -37.857 20.821 1.00 66.91 86 LEU B N 1
ATOM 1332 C CA . LEU B 1 70 ? 194.801 -37.299 21.477 1.00 70.49 86 LEU B CA 1
ATOM 1333 C C . LEU B 1 70 ? 195.938 -37.039 20.501 1.00 72.28 86 LEU B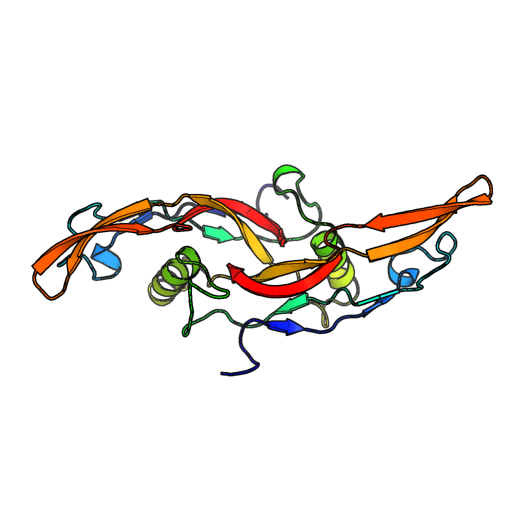 C 1
ATOM 1334 O O . LEU B 1 70 ? 196.640 -36.034 20.604 1.00 73.91 86 LEU B O 1
ATOM 1339 N N . MET B 1 71 ? 196.113 -37.958 19.559 1.00 73.81 87 MET B N 1
ATOM 1340 C CA . MET B 1 71 ? 197.164 -37.858 18.559 1.00 75.96 87 MET B CA 1
ATOM 1341 C C . MET B 1 71 ? 196.862 -36.831 17.468 1.00 77.17 87 MET B C 1
ATOM 1342 O O . MET B 1 71 ? 197.727 -36.037 17.099 1.00 77.64 87 MET B O 1
ATOM 1347 N N . ASN B 1 72 ? 195.636 -36.858 16.952 1.00 78.78 88 ASN B N 1
ATOM 1348 C CA . ASN B 1 72 ? 195.207 -35.949 15.889 1.00 80.02 88 ASN B CA 1
ATOM 1349 C C . ASN B 1 72 ? 194.012 -35.115 16.346 1.00 80.12 88 ASN B C 1
ATOM 1350 O O . ASN B 1 72 ? 192.926 -35.201 15.771 1.00 79.59 88 ASN B O 1
ATOM 1355 N N . PRO B 1 73 ? 194.208 -34.275 17.369 1.00 80.43 89 PRO B N 1
ATOM 1356 C CA . PRO B 1 73 ? 193.167 -33.412 17.933 1.00 81.15 89 PRO B CA 1
ATOM 1357 C C . PRO B 1 73 ? 192.336 -32.620 16.932 1.00 83.40 89 PRO B C 1
ATOM 1358 O O . PRO B 1 73 ? 191.187 -32.276 17.211 1.00 82.98 89 PRO B O 1
ATOM 1362 N N . GLU B 1 74 ? 192.905 -32.333 15.766 1.00 85.99 90 GLU B N 1
ATOM 1363 C CA . GLU B 1 74 ? 192.199 -31.533 14.771 1.00 87.97 90 GLU B CA 1
ATOM 1364 C C . GLU B 1 74 ? 191.417 -32.314 13.721 1.00 87.78 90 GLU B C 1
ATOM 1365 O O . GLU B 1 74 ? 190.641 -31.729 12.962 1.00 88.63 90 GLU B O 1
ATOM 1371 N N . TYR B 1 75 ? 191.594 -33.629 13.676 1.00 86.79 91 TYR B N 1
ATOM 1372 C CA . TYR B 1 75 ? 190.894 -34.411 12.668 1.00 85.05 91 TYR B CA 1
ATOM 1373 C C . TYR B 1 75 ? 189.884 -35.428 13.195 1.00 81.35 91 TYR B C 1
ATOM 1374 O O . TYR B 1 75 ? 189.165 -36.058 12.417 1.00 82.01 91 TYR B O 1
ATOM 1383 N N . VAL B 1 76 ? 189.828 -35.588 14.513 1.00 74.79 92 VAL B N 1
ATOM 1384 C CA . VAL B 1 76 ? 188.872 -36.502 15.123 1.00 67.89 92 VAL B CA 1
ATOM 1385 C C . VAL B 1 76 ? 188.389 -35.896 16.438 1.00 63.23 92 VAL B C 1
ATOM 1386 O O . VAL B 1 76 ? 189.190 -35.539 17.301 1.00 62.41 92 VAL B O 1
ATOM 1390 N N . PRO B 1 77 ? 187.068 -35.735 16.590 1.00 59.17 93 PRO B N 1
ATOM 1391 C CA . PRO B 1 77 ? 186.498 -35.168 17.811 1.00 56.95 93 PRO B CA 1
ATOM 1392 C C . PRO B 1 77 ? 186.490 -36.196 18.938 1.00 55.29 93 PRO B C 1
ATOM 1393 O O . PRO B 1 77 ? 186.644 -37.387 18.686 1.00 50.87 93 PRO B O 1
ATOM 1397 N N . LYS B 1 78 ? 186.318 -35.737 20.174 1.00 54.60 94 LYS B N 1
ATOM 1398 C CA . LYS B 1 78 ? 186.264 -36.644 21.319 1.00 54.86 94 LYS B CA 1
ATOM 1399 C C . LYS B 1 78 ? 184.904 -37.340 21.303 1.00 51.96 94 LYS B C 1
ATOM 1400 O O . LYS B 1 78 ? 183.949 -36.815 20.745 1.00 49.91 94 LYS B O 1
ATOM 1406 N N . PRO B 1 79 ? 184.799 -38.533 21.903 1.00 50.89 95 PRO B N 1
ATOM 1407 C CA . PRO B 1 79 ? 183.496 -39.213 21.908 1.00 50.32 95 PRO B CA 1
ATOM 1408 C C . PRO B 1 79 ? 182.472 -38.327 22.635 1.00 50.28 95 PRO B C 1
ATOM 1409 O O . PRO B 1 79 ? 182.845 -37.372 23.301 1.00 49.30 95 PRO B O 1
ATOM 1413 N N . CYS B 1 80 ? 181.189 -38.646 22.533 1.00 51.57 96 CYS B N 1
ATOM 1414 C CA . CYS B 1 80 ? 180.201 -37.820 23.209 1.00 52.06 96 CYS B CA 1
ATOM 1415 C C . CYS B 1 80 ? 179.481 -38.523 24.368 1.00 49.15 96 CYS B C 1
ATOM 1416 O O . CYS B 1 80 ? 179.223 -39.722 24.322 1.00 47.74 96 CYS B O 1
ATOM 1419 N N . CYS B 1 81 ? 179.184 -37.768 25.422 1.00 49.91 97 CYS B N 1
ATOM 1420 C CA . CYS B 1 81 ? 178.504 -38.311 26.602 1.00 50.45 97 CYS B CA 1
ATOM 1421 C C . CYS B 1 81 ? 177.015 -38.466 26.272 1.00 51.01 97 CYS B C 1
ATOM 1422 O O . CYS B 1 81 ? 176.302 -37.474 26.089 1.00 48.66 97 CYS B O 1
ATOM 1425 N N . ALA B 1 82 ? 176.566 -39.716 26.190 1.00 48.6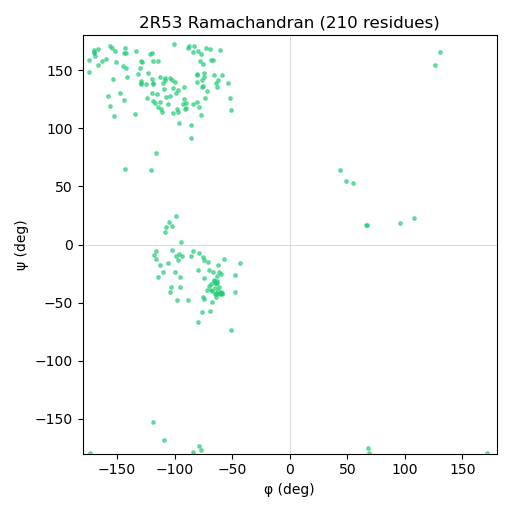2 98 ALA B N 1
ATOM 1426 C CA . ALA B 1 82 ? 175.195 -40.041 25.836 1.00 50.35 98 ALA B CA 1
ATOM 1427 C C . ALA B 1 82 ? 174.600 -41.080 26.772 1.00 52.01 98 ALA B C 1
ATOM 1428 O O . ALA B 1 82 ? 175.319 -41.732 27.529 1.00 50.22 98 ALA B O 1
ATOM 1430 N N . PRO B 1 83 ? 173.265 -41.250 26.727 1.00 53.12 99 PRO B N 1
ATOM 1431 C CA . PRO B 1 83 ? 172.564 -42.218 27.581 1.00 54.50 99 PRO B CA 1
ATOM 1432 C C . PRO B 1 83 ? 172.934 -43.683 27.350 1.00 55.87 99 PRO B C 1
ATOM 1433 O O . PRO B 1 83 ? 173.026 -44.139 26.212 1.00 57.39 99 PRO B O 1
ATOM 1437 N N . THR B 1 84 ? 173.138 -44.421 28.433 1.00 58.54 100 THR B N 1
ATOM 1438 C CA . THR B 1 84 ? 173.429 -45.844 28.322 1.00 63.48 100 THR B CA 1
ATOM 1439 C C . THR B 1 84 ? 172.174 -46.614 28.752 1.00 66.32 100 THR B C 1
ATOM 1440 O O . THR B 1 84 ? 172.040 -47.805 28.465 1.00 68.09 100 THR B O 1
ATOM 1444 N N . LYS B 1 85 ? 171.253 -45.928 29.426 1.00 67.69 101 LYS B N 1
ATOM 1445 C CA . LYS B 1 85 ? 170.024 -46.572 29.894 1.00 70.32 101 LYS B CA 1
ATOM 1446 C C . LYS B 1 85 ? 168.895 -45.564 30.146 1.00 68.53 101 LYS B C 1
ATOM 1447 O O . LYS B 1 85 ? 169.083 -44.585 30.870 1.00 68.74 101 LYS B O 1
ATOM 1453 N N . LEU B 1 86 ? 167.726 -45.813 29.559 1.00 68.90 102 LEU B N 1
ATOM 1454 C CA . LEU B 1 86 ? 166.574 -44.917 29.733 1.00 68.75 102 LEU B CA 1
ATOM 1455 C C . LEU B 1 86 ? 165.299 -45.655 30.149 1.00 68.93 102 LEU B C 1
ATOM 1456 O O . LEU B 1 86 ? 165.164 -46.856 29.918 1.00 69.84 102 LEU B O 1
ATOM 1461 N N . ASN B 1 87 ? 164.366 -44.923 30.755 1.00 68.01 103 ASN B N 1
ATOM 1462 C CA . ASN B 1 87 ? 163.089 -45.490 31.200 1.00 68.26 103 ASN B CA 1
ATOM 1463 C C . ASN B 1 87 ? 161.901 -44.816 30.490 1.00 66.17 103 ASN B C 1
ATOM 1464 O O . ASN B 1 87 ? 161.873 -43.595 30.328 1.00 62.30 103 ASN B O 1
ATOM 1469 N N . ALA B 1 88 ? 160.926 -45.620 30.079 1.00 65.12 104 ALA B N 1
ATOM 1470 C CA . ALA B 1 88 ? 159.723 -45.109 29.421 1.00 65.18 104 ALA B CA 1
ATOM 1471 C C . ALA B 1 88 ? 158.829 -44.417 30.454 1.00 63.39 104 ALA B C 1
ATOM 1472 O O . ALA B 1 88 ? 159.091 -44.492 31.653 1.00 63.52 104 ALA B O 1
ATOM 1474 N N . ILE B 1 89 ? 157.803 -43.708 29.987 1.00 63.87 105 ILE B N 1
ATOM 1475 C CA . ILE B 1 89 ? 156.850 -43.049 30.887 1.00 62.50 105 ILE B CA 1
ATOM 1476 C C . ILE B 1 89 ? 155.486 -42.944 30.233 1.00 61.35 105 ILE B C 1
ATOM 1477 O O . ILE B 1 89 ? 155.365 -42.975 29.003 1.00 60.69 105 ILE B O 1
ATOM 1482 N N . SER B 1 90 ? 154.460 -42.810 31.065 1.00 58.58 106 SER B N 1
ATOM 1483 C CA . SER B 1 90 ? 153.099 -42.724 30.570 1.00 57.35 106 SER B CA 1
ATOM 1484 C C . SER B 1 90 ? 152.474 -41.357 30.744 1.00 54.42 106 SER B C 1
ATOM 1485 O O . SER B 1 90 ? 152.647 -40.696 31.766 1.00 54.27 106 SER B O 1
ATOM 1488 N N . VAL B 1 91 ? 151.742 -40.933 29.727 1.00 53.35 107 VAL B N 1
ATOM 1489 C CA . VAL B 1 91 ? 151.095 -39.639 29.780 1.00 51.63 107 VAL B CA 1
ATOM 1490 C C . VAL B 1 91 ? 149.619 -39.755 29.422 1.00 51.02 107 VAL B C 1
ATOM 1491 O O . VAL B 1 91 ? 149.246 -40.468 28.484 1.00 47.78 107 VAL B O 1
ATOM 1495 N N . LEU B 1 92 ? 148.790 -39.034 30.170 1.00 50.61 108 LEU B N 1
ATOM 1496 C CA . LEU B 1 92 ? 147.340 -39.029 29.942 1.00 51.93 108 LEU B CA 1
ATOM 1497 C C . LEU B 1 92 ? 146.998 -37.621 29.465 1.00 49.40 108 LEU B C 1
ATOM 1498 O O . LEU B 1 92 ? 147.271 -36.645 30.160 1.00 47.74 108 LEU B O 1
ATOM 1503 N N . TYR B 1 93 ? 146.399 -37.503 28.284 1.00 49.95 109 TYR B N 1
ATOM 1504 C CA . TYR B 1 93 ? 146.076 -36.173 27.775 1.00 50.55 109 TYR B CA 1
ATOM 1505 C C . TYR B 1 93 ? 144.861 -36.127 26.843 1.00 49.95 109 TYR B C 1
ATOM 1506 O O . TYR B 1 93 ? 144.395 -37.155 26.346 1.00 49.19 109 TYR B O 1
ATOM 1515 N N . PHE B 1 94 ? 144.385 -34.908 26.592 1.00 52.03 110 PHE B N 1
ATOM 1516 C CA . PHE B 1 94 ? 143.248 -34.652 25.706 1.00 53.04 110 PHE B CA 1
ATOM 1517 C C . PHE B 1 94 ? 143.747 -34.397 24.295 1.00 54.13 110 PHE B C 1
ATOM 1518 O O . PHE B 1 94 ? 144.589 -33.522 24.099 1.00 54.21 110 PHE B O 1
ATOM 1526 N N . ASP B 1 95 ? 143.251 -35.138 23.311 1.00 55.19 111 ASP B N 1
ATOM 1527 C CA . ASP B 1 95 ? 143.672 -34.854 21.945 1.00 58.75 111 ASP B CA 1
ATOM 1528 C C . ASP B 1 95 ? 142.885 -33.621 21.457 1.00 61.95 111 ASP B C 1
ATOM 1529 O O . ASP B 1 95 ? 142.148 -32.984 22.225 1.00 60.68 111 ASP B O 1
ATOM 1534 N N . ASP B 1 96 ? 143.033 -33.279 20.185 1.00 65.66 112 ASP B N 1
ATOM 1535 C CA . ASP B 1 96 ? 142.351 -32.106 19.652 1.00 69.80 112 ASP B CA 1
ATOM 1536 C C . ASP B 1 96 ? 140.837 -32.276 19.513 1.00 70.95 112 ASP B C 1
ATOM 1537 O O . ASP B 1 96 ? 140.112 -31.293 19.354 1.00 70.80 112 ASP B O 1
ATOM 1542 N N . ASN B 1 97 ? 140.369 -33.522 19.594 1.00 71.80 113 ASN B N 1
ATOM 1543 C CA . ASN B 1 97 ? 138.944 -33.834 19.495 1.00 72.05 113 ASN B CA 1
ATOM 1544 C C . ASN B 1 97 ? 138.355 -34.115 20.878 1.00 70.66 113 ASN B C 1
ATOM 1545 O O . ASN B 1 97 ? 137.276 -34.690 20.996 1.00 71.46 113 ASN B O 1
ATOM 1550 N N . SER B 1 98 ? 139.082 -33.717 21.917 1.00 68.92 114 SER B N 1
ATOM 1551 C CA . SER B 1 98 ? 138.666 -33.908 23.307 1.00 66.70 114 SER B CA 1
ATOM 1552 C C . SER B 1 98 ? 138.602 -35.355 23.802 1.00 64.20 114 SER B C 1
ATOM 1553 O O . SER B 1 98 ? 137.978 -35.637 24.819 1.00 63.87 114 SER B O 1
ATOM 1556 N N . ASN B 1 99 ? 139.241 -36.270 23.082 1.00 62.84 115 ASN B N 1
ATOM 1557 C CA . ASN B 1 99 ? 139.285 -37.668 23.499 1.00 62.07 115 ASN B CA 1
ATOM 1558 C C . ASN B 1 99 ? 140.376 -37.766 24.569 1.00 61.36 115 ASN B C 1
ATOM 1559 O O . ASN B 1 99 ? 141.371 -37.042 24.507 1.00 59.07 115 ASN B O 1
ATOM 1564 N N . VAL B 1 100 ? 140.184 -38.642 25.552 1.00 59.77 116 VAL B N 1
ATOM 1565 C CA . VAL B 1 100 ? 141.160 -38.807 26.627 1.00 58.61 116 VAL B CA 1
ATOM 1566 C C . VAL B 1 100 ? 142.039 -40.003 26.307 1.00 59.34 116 VAL B C 1
ATOM 1567 O O . VAL B 1 100 ? 141.562 -41.144 26.245 1.00 57.38 116 VAL B O 1
ATOM 1571 N N . ILE B 1 101 ? 143.328 -39.733 26.123 1.00 57.84 117 ILE B N 1
ATOM 1572 C CA . ILE B 1 101 ? 144.277 -40.773 25.753 1.00 59.91 117 ILE B CA 1
ATOM 1573 C C . ILE B 1 101 ? 145.412 -40.987 26.748 1.00 59.45 117 ILE B C 1
ATOM 1574 O O . ILE B 1 101 ? 145.918 -40.041 27.350 1.00 58.32 117 ILE B O 1
ATOM 1579 N N . LEU B 1 102 ? 145.788 -42.249 26.921 1.00 60.25 118 LEU B N 1
ATOM 1580 C CA . LEU B 1 102 ? 146.886 -42.621 27.801 1.00 61.81 118 LEU B CA 1
ATOM 1581 C C . LEU B 1 102 ? 147.914 -43.184 26.841 1.00 62.67 118 LEU B C 1
ATOM 1582 O O . LEU B 1 102 ? 147.642 -44.166 26.147 1.00 62.82 118 LEU B O 1
ATOM 1587 N N . LYS B 1 103 ? 149.082 -42.553 26.774 1.00 62.09 119 LYS B N 1
ATOM 1588 C CA . LYS B 1 103 ? 150.118 -43.014 25.861 1.00 62.57 119 LYS B CA 1
ATOM 1589 C C . LYS B 1 103 ? 151.420 -43.288 26.601 1.00 60.57 119 LYS B C 1
ATOM 1590 O O . LYS B 1 103 ? 151.806 -42.537 27.491 1.00 61.11 119 LYS B O 1
ATOM 1596 N N . LYS B 1 104 ? 152.075 -44.386 26.246 1.00 60.72 120 LYS B N 1
ATOM 1597 C CA . LYS B 1 104 ? 153.342 -44.756 26.863 1.00 62.44 120 LYS B CA 1
ATOM 1598 C C . LYS B 1 104 ? 154.491 -44.277 25.979 1.00 60.49 120 LYS B C 1
ATOM 1599 O O . LYS B 1 104 ? 154.649 -44.752 24.855 1.00 59.72 120 LYS B O 1
ATOM 1605 N N . TYR B 1 105 ? 155.278 -43.331 26.482 1.00 58.47 121 TYR B N 1
ATOM 1606 C CA . TYR B 1 105 ? 156.420 -42.806 25.734 1.00 57.80 121 TYR B CA 1
ATOM 1607 C C . TYR B 1 105 ? 157.719 -43.413 26.238 1.00 56.22 121 TYR B C 1
ATOM 1608 O O . TYR B 1 105 ? 158.131 -43.166 27.364 1.00 54.94 121 T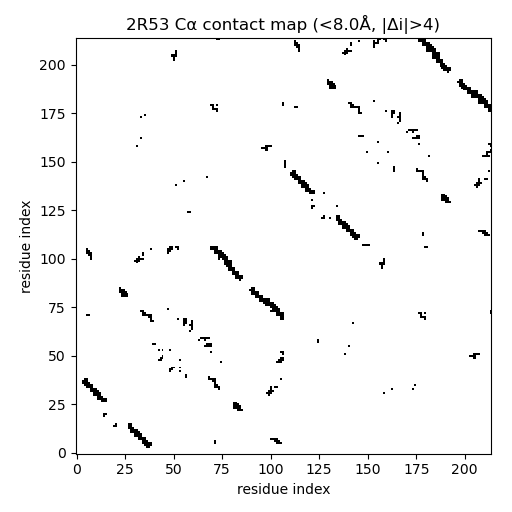YR B O 1
ATOM 1617 N N . ARG B 1 106 ? 158.367 -44.207 25.405 1.00 56.85 122 ARG B N 1
ATOM 1618 C CA . ARG B 1 106 ? 159.622 -44.812 25.811 1.00 60.98 122 ARG B CA 1
ATOM 1619 C C . ARG B 1 106 ? 160.790 -43.866 25.579 1.00 58.56 122 ARG B C 1
ATOM 1620 O O . ARG B 1 106 ? 160.663 -42.851 24.883 1.00 56.83 122 ARG B O 1
ATOM 1628 N N . ASN B 1 107 ? 161.917 -44.204 26.192 1.00 57.80 123 ASN B N 1
ATOM 1629 C CA . ASN B 1 107 ? 163.146 -43.428 26.076 1.00 55.75 123 ASN B CA 1
ATOM 1630 C C . ASN B 1 107 ? 162.941 -41.975 26.452 1.00 54.92 123 ASN B C 1
ATOM 1631 O O . ASN B 1 107 ? 163.306 -41.074 25.699 1.00 53.93 123 ASN B O 1
ATOM 1636 N N . MET B 1 108 ? 162.386 -41.762 27.645 1.00 53.03 124 MET B N 1
ATOM 1637 C CA . MET B 1 108 ? 162.079 -40.425 28.157 1.00 51.89 124 MET B CA 1
ATOM 1638 C C . MET B 1 108 ? 162.894 -40.032 29.376 1.00 51.29 124 MET B C 1
ATOM 1639 O O . MET B 1 108 ? 163.127 -38.853 29.624 1.00 48.75 124 MET B O 1
ATOM 1644 N N . VAL B 1 109 ? 163.299 -41.026 30.153 1.00 51.90 125 VAL B N 1
ATOM 1645 C CA . VAL B 1 109 ? 164.045 -40.784 31.378 1.00 55.06 125 VAL B CA 1
ATOM 1646 C C . VAL B 1 109 ? 165.427 -41.412 31.267 1.00 56.23 125 VAL B C 1
ATOM 1647 O O . VAL B 1 109 ? 165.541 -42.615 31.038 1.00 56.59 125 VAL B O 1
ATOM 1651 N N . VAL B 1 110 ? 166.472 -40.605 31.405 1.00 57.77 126 VAL B N 1
ATOM 1652 C CA . VAL B 1 110 ? 167.819 -41.148 31.310 1.00 60.13 126 VAL B CA 1
ATOM 1653 C C . VAL B 1 110 ? 168.276 -41.575 32.701 1.00 61.60 126 VAL B C 1
ATOM 1654 O O . VAL B 1 110 ? 168.301 -40.775 33.633 1.00 60.08 126 VAL B O 1
ATOM 1658 N N . ARG B 1 111 ? 168.620 -42.848 32.839 1.00 64.87 127 ARG B N 1
ATOM 1659 C CA . ARG B 1 111 ? 169.064 -43.366 34.128 1.00 69.72 127 ARG B CA 1
ATOM 1660 C C . ARG B 1 111 ? 170.593 -43.366 34.277 1.00 70.43 127 ARG B C 1
ATOM 1661 O O . ARG B 1 111 ? 171.113 -43.099 35.365 1.00 70.96 127 ARG B O 1
ATOM 1669 N N . ALA B 1 112 ? 171.304 -43.647 33.186 1.00 69.31 128 ALA B N 1
ATOM 1670 C CA . ALA B 1 112 ? 172.767 -43.684 33.215 1.00 68.19 128 ALA B CA 1
ATOM 1671 C C . ALA B 1 112 ? 173.396 -43.120 31.940 1.00 66.96 128 ALA B C 1
ATOM 1672 O O . ALA B 1 112 ? 172.800 -43.192 30.864 1.00 66.16 128 ALA B O 1
ATOM 1674 N N . CYS B 1 113 ? 174.613 -42.584 32.069 1.00 64.82 129 CYS B N 1
ATOM 1675 C CA . CYS B 1 113 ? 175.339 -41.996 30.940 1.00 62.68 129 CYS B CA 1
ATOM 1676 C C . CYS B 1 113 ? 176.680 -42.682 30.634 1.00 62.86 129 CYS B C 1
ATOM 1677 O O . CYS B 1 113 ? 177.216 -43.428 31.452 1.00 61.46 129 CYS B O 1
ATOM 1680 N N . GLY B 1 114 ? 177.221 -42.409 29.449 1.00 62.49 130 GLY B N 1
ATOM 1681 C CA . GLY B 1 114 ? 178.486 -43.005 29.057 1.00 61.52 130 GLY B CA 1
ATOM 1682 C C . GLY B 1 114 ? 179.084 -42.398 27.798 1.00 60.65 130 GLY B C 1
ATOM 1683 O O . GLY B 1 114 ? 178.393 -41.734 27.028 1.00 55.69 130 GLY B O 1
ATOM 1684 N N . CYS B 1 115 ? 180.380 -42.623 27.590 1.00 60.44 131 CYS B N 1
ATOM 1685 C CA . CYS B 1 115 ? 181.066 -42.110 26.410 1.00 60.15 131 CYS B CA 1
ATOM 1686 C C . CYS B 1 115 ? 180.852 -43.057 25.244 1.00 59.20 131 CYS B C 1
ATOM 1687 O O . CYS B 1 115 ? 181.201 -44.230 25.324 1.00 59.83 131 CYS B O 1
ATOM 1690 N N . HIS B 1 116 ? 180.262 -42.550 24.164 1.00 60.04 132 HIS B N 1
ATOM 1691 C CA . HIS B 1 116 ? 179.989 -43.374 22.985 1.00 60.24 132 HIS B CA 1
ATOM 1692 C C . HIS B 1 116 ? 180.608 -42.772 21.726 1.00 60.15 132 HIS B C 1
ATOM 1693 O O . HIS B 1 116 ? 180.857 -41.546 21.714 1.00 60.63 132 HIS B O 1
#

Organism: Homo sapiens (NCBI:txid9606)

Foldseek 3Di:
DPPQAKKKAWDKAAVVVVPCVAWFDDDRIGTQIFIDHDDAPPDDCVPFENPVQPVLRVVCVVVVPPGPHFGKGAPDFAKDKTWTADPVRDIDIDIGTRRHGDIIHGD/DPPQAKKWDWDKAAVVVVVNVVWWDDDRIGTQIFIDGDDEPPFDPVQPDDPVLVVLNVVCVVVVPPGPHFDKGAPDWAKAWTWTQDPVRDIDIDIGGRRHGDIIHGD